Protein AF-A0A3D0JZB4-F1 (afdb_monomer)

pLDDT: mean 91.42, std 9.48, range [38.38, 98.75]

Radius of gyration: 19.25 Å; Cα contacts (8 Å, |Δi|>4): 398; chains: 1; bounding box: 48×48×54 Å

Sequence (241 aa):
MRREDFAICAERLRALCIRLERLEERTGRCIHVDIEPEPGCAIERLEAVGTFFERHLLGGPDDARVLRYLRTCVDCCHAAVMFEDFARGIEALDERSIRIGRVQVSSAIDVDMDGSSAASRTALESFRDPRWLHQVVVRDDDGHRFHEDLDDALACEPGGHWRIHFHVPVHLKTVGSLGTTQSQLIDAIELLRGRNEALDWEVETYAWSALPDAIRPDELADGIAAELQWTRARLADEESP

Structure (mmCIF, N/CA/C/O backbone):
data_AF-A0A3D0JZB4-F1
#
_entry.id   AF-A0A3D0JZB4-F1
#
loop_
_atom_site.group_PDB
_atom_site.id
_atom_site.type_symbol
_atom_site.label_atom_id
_atom_site.label_alt_id
_atom_site.label_comp_id
_atom_site.label_asym_id
_atom_site.label_entity_id
_atom_site.label_seq_id
_atom_site.pdbx_PDB_ins_code
_atom_site.Cartn_x
_atom_site.Cartn_y
_atom_site.Cartn_z
_atom_site.occupancy
_atom_site.B_iso_or_equiv
_atom_site.auth_seq_id
_atom_site.auth_comp_id
_atom_site.auth_asym_id
_atom_site.auth_atom_id
_atom_site.pdbx_PDB_model_num
ATOM 1 N N . MET A 1 1 ? 2.098 18.700 2.062 1.00 58.34 1 MET A N 1
ATOM 2 C CA . MET A 1 1 ? 0.993 19.055 2.987 1.00 58.34 1 MET A CA 1
ATOM 3 C C . MET A 1 1 ? 1.518 19.896 4.154 1.00 58.34 1 MET A C 1
ATOM 5 O O . MET A 1 1 ? 2.681 19.728 4.512 1.00 58.34 1 MET A O 1
ATOM 9 N N . ARG A 1 2 ? 0.737 20.8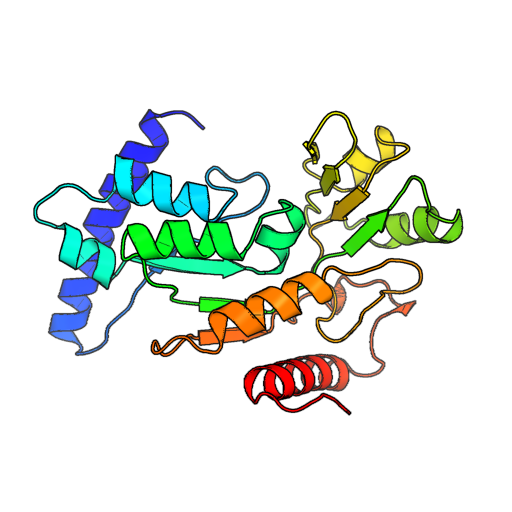26 4.730 1.00 70.38 2 ARG A N 1
ATOM 10 C CA . ARG A 1 2 ? 1.204 21.664 5.855 1.00 70.38 2 ARG A CA 1
ATOM 11 C C . ARG A 1 2 ? 1.004 20.933 7.184 1.00 70.38 2 ARG A C 1
ATOM 13 O O . ARG A 1 2 ? 0.083 20.142 7.340 1.00 70.38 2 ARG A O 1
ATOM 20 N N . ARG A 1 3 ? 1.847 21.236 8.177 1.00 65.19 3 ARG A N 1
ATOM 21 C CA . ARG A 1 3 ? 1.793 20.640 9.530 1.00 65.19 3 ARG A CA 1
ATOM 22 C C . ARG A 1 3 ? 0.430 20.817 10.222 1.00 65.19 3 ARG A C 1
ATOM 24 O O . ARG A 1 3 ? 0.032 19.967 11.010 1.00 65.19 3 ARG A O 1
ATOM 31 N N . GLU A 1 4 ? -0.266 21.910 9.915 1.00 72.12 4 GLU A N 1
ATOM 32 C CA . GLU A 1 4 ? -1.602 22.233 10.434 1.00 72.12 4 GLU A CA 1
ATOM 33 C C . GLU A 1 4 ? -2.680 21.258 9.932 1.00 72.12 4 GLU A C 1
ATOM 35 O O . GLU A 1 4 ? -3.595 20.920 10.682 1.00 72.12 4 GLU A O 1
ATOM 40 N N . ASP A 1 5 ? -2.537 20.733 8.711 1.00 88.75 5 ASP A N 1
ATOM 41 C CA . ASP A 1 5 ? -3.529 19.843 8.099 1.00 88.75 5 ASP A CA 1
ATOM 42 C C . ASP A 1 5 ? -3.586 18.487 8.840 1.00 88.75 5 ASP A C 1
ATOM 44 O O . ASP A 1 5 ? -4.666 17.944 9.082 1.00 88.75 5 ASP A O 1
ATOM 48 N N . PHE A 1 6 ? -2.437 17.976 9.308 1.00 93.00 6 PHE A N 1
ATOM 49 C CA . PHE A 1 6 ? -2.365 16.742 10.105 1.00 93.00 6 PHE A CA 1
ATOM 50 C C . PHE A 1 6 ? -3.026 16.869 11.482 1.00 93.00 6 PHE A C 1
ATOM 52 O O . PHE A 1 6 ? -3.653 15.917 11.949 1.00 93.00 6 PHE A O 1
ATOM 59 N N . ALA A 1 7 ? -2.915 18.029 12.137 1.00 92.88 7 ALA A N 1
ATOM 60 C CA . ALA A 1 7 ? -3.545 18.252 13.437 1.00 92.88 7 ALA A CA 1
ATOM 61 C C . ALA A 1 7 ? -5.077 18.238 13.318 1.00 92.88 7 ALA A C 1
ATOM 63 O O . ALA A 1 7 ? -5.751 17.537 14.074 1.00 92.88 7 ALA A O 1
ATOM 64 N N . ILE A 1 8 ? -5.614 18.935 12.311 1.00 95.00 8 ILE A N 1
ATOM 65 C CA . ILE A 1 8 ? -7.054 18.954 12.024 1.00 95.00 8 ILE A CA 1
ATOM 66 C C . ILE A 1 8 ? -7.548 17.544 11.674 1.00 95.00 8 ILE A C 1
ATOM 68 O O . ILE A 1 8 ? -8.582 17.107 12.185 1.00 95.00 8 ILE A O 1
ATOM 72 N N . CYS A 1 9 ? -6.805 16.813 10.837 1.00 95.88 9 CYS A N 1
ATOM 73 C CA . CYS A 1 9 ? -7.117 15.424 10.502 1.00 95.88 9 CYS A CA 1
ATOM 74 C C . CYS A 1 9 ? -7.205 14.553 11.765 1.00 95.88 9 CYS A C 1
ATOM 76 O O . CYS A 1 9 ? -8.213 13.882 11.997 1.00 95.88 9 CYS A O 1
ATOM 78 N N . ALA A 1 10 ? -6.203 14.633 12.642 1.00 96.19 10 ALA A N 1
ATOM 79 C CA . ALA A 1 10 ? -6.161 13.849 13.868 1.00 96.19 10 ALA A CA 1
ATOM 80 C C . ALA A 1 10 ? -7.311 14.169 14.837 1.00 96.19 10 ALA A C 1
ATOM 82 O O . ALA A 1 10 ? -7.872 13.261 15.451 1.00 96.19 10 ALA A O 1
ATOM 83 N N . GLU A 1 11 ? -7.720 15.435 14.963 1.00 96.12 11 GLU A N 1
ATOM 84 C CA . GLU A 1 11 ? -8.910 15.802 15.743 1.00 96.12 11 GLU A CA 1
ATOM 85 C C . GLU A 1 11 ? -10.184 15.146 15.194 1.00 96.12 11 GLU A C 1
ATOM 87 O O . GLU A 1 11 ? -11.009 14.631 15.957 1.00 96.12 11 GLU A O 1
ATOM 92 N N . ARG A 1 12 ? -10.353 15.132 13.866 1.00 97.69 12 ARG A N 1
ATOM 93 C CA . ARG A 1 12 ? -11.513 14.506 13.213 1.00 97.69 12 ARG A CA 1
ATOM 94 C C . ARG A 1 12 ? -11.503 12.989 13.363 1.00 97.69 12 ARG A C 1
ATOM 96 O O . ARG A 1 12 ? -12.549 12.416 13.662 1.00 97.69 12 ARG A O 1
ATOM 103 N N . LEU A 1 13 ? -10.339 12.356 13.252 1.00 98.00 13 LEU A N 1
ATOM 104 C CA . LEU A 1 13 ? -10.171 10.921 13.482 1.00 98.00 13 LEU A CA 1
ATOM 105 C C . LEU A 1 13 ? -10.470 10.526 14.938 1.00 98.00 13 LEU A C 1
ATOM 107 O O . LEU A 1 13 ? -11.160 9.536 15.180 1.00 98.00 13 LEU A O 1
ATOM 111 N N . ARG A 1 14 ? -10.062 11.329 15.929 1.00 98.00 14 ARG A N 1
ATOM 112 C CA . ARG A 1 14 ? -10.452 11.100 17.334 1.00 98.00 14 ARG A CA 1
ATOM 113 C C . ARG A 1 14 ? -11.959 11.238 17.548 1.00 98.00 14 ARG A C 1
ATOM 115 O O . ARG A 1 14 ? -12.568 10.401 18.215 1.00 98.00 14 ARG A O 1
ATOM 122 N N . ALA A 1 15 ? -12.587 12.252 16.950 1.00 98.12 15 ALA A N 1
ATOM 123 C CA . ALA A 1 15 ? -14.040 12.413 17.006 1.00 98.12 15 ALA A CA 1
ATOM 124 C C . ALA A 1 15 ? -14.778 11.224 16.359 1.00 98.12 15 ALA A C 1
ATOM 126 O O . ALA A 1 15 ? -15.804 10.772 16.876 1.00 98.12 15 ALA A O 1
ATOM 127 N N . LEU A 1 16 ? -14.231 10.682 15.267 1.00 98.56 16 LEU A N 1
ATOM 128 C CA . LEU A 1 16 ? -14.716 9.458 14.638 1.00 98.56 16 LEU A CA 1
ATOM 129 C C . LEU A 1 16 ? -14.615 8.258 15.591 1.00 98.56 16 LEU A C 1
ATOM 131 O O . LEU A 1 16 ? -15.608 7.555 15.755 1.00 98.56 16 LEU A O 1
ATOM 135 N N . CYS A 1 17 ? -13.492 8.069 16.291 1.00 98.69 17 CYS A N 1
ATOM 136 C CA . CYS A 1 17 ? -13.331 6.985 17.272 1.00 98.69 17 CYS A CA 1
ATOM 137 C C . CYS A 1 17 ? -14.413 7.017 18.362 1.00 98.69 17 CYS A C 1
ATOM 139 O O . CYS A 1 17 ? -14.991 5.986 18.695 1.00 98.69 17 CYS A O 1
ATOM 141 N N . ILE A 1 18 ? -14.754 8.206 18.875 1.00 98.44 18 ILE A N 1
ATOM 142 C CA . ILE A 1 18 ? -15.849 8.378 19.850 1.00 98.44 18 ILE A CA 1
ATOM 143 C C . ILE A 1 18 ? -17.191 7.939 19.246 1.00 98.44 18 ILE A C 1
ATOM 145 O O . ILE A 1 18 ? -18.043 7.363 19.927 1.00 98.44 18 ILE A O 1
ATOM 149 N N . ARG A 1 19 ? -17.420 8.224 17.960 1.00 98.56 19 ARG A N 1
ATOM 150 C CA . ARG A 1 19 ? -18.657 7.825 17.285 1.00 98.56 19 ARG A CA 1
ATOM 151 C C . ARG A 1 19 ? -18.719 6.319 17.035 1.00 98.56 19 ARG A C 1
ATOM 153 O O . ARG A 1 19 ? -19.802 5.756 17.203 1.00 98.56 19 ARG A O 1
ATOM 160 N N . LEU A 1 20 ? -17.602 5.704 16.653 1.00 98.75 20 LEU A N 1
ATOM 161 C CA . LEU A 1 20 ? -17.484 4.263 16.426 1.00 98.75 20 LEU A CA 1
ATOM 162 C C . LEU A 1 20 ? -17.689 3.483 17.725 1.00 98.75 20 LEU A C 1
ATOM 164 O O . LEU A 1 20 ? -18.466 2.535 17.732 1.00 98.75 20 LEU A O 1
ATOM 168 N N . GLU A 1 21 ? -17.140 3.958 18.842 1.00 98.69 21 GLU A N 1
ATOM 169 C CA . GLU A 1 21 ? -17.388 3.356 20.154 1.00 98.69 21 GLU A CA 1
ATOM 170 C C . GLU A 1 21 ? -18.864 3.374 20.539 1.00 98.69 21 GLU A C 1
ATOM 172 O O . GLU A 1 21 ? -19.443 2.336 20.839 1.00 98.69 21 GLU A O 1
ATOM 177 N N . ARG A 1 22 ? -19.524 4.531 20.426 1.00 98.56 22 ARG A N 1
ATOM 178 C CA . ARG A 1 22 ? -20.969 4.628 20.688 1.00 98.56 22 ARG A CA 1
ATOM 179 C C . ARG A 1 22 ? -21.797 3.738 19.763 1.00 98.56 22 ARG A C 1
ATOM 181 O O . ARG A 1 22 ? -22.917 3.360 20.104 1.00 98.56 22 ARG A O 1
ATOM 188 N N . LEU A 1 23 ? -21.324 3.492 18.541 1.00 98.62 23 LEU A N 1
ATOM 189 C CA . LEU A 1 23 ? -21.989 2.586 17.611 1.00 98.62 23 LEU A CA 1
ATOM 190 C C . LEU A 1 23 ? -21.803 1.134 18.049 1.00 98.62 23 LEU A C 1
ATOM 192 O O . LEU A 1 23 ? -22.785 0.389 18.059 1.00 98.62 23 LEU A O 1
ATOM 196 N N . GLU A 1 24 ? -20.596 0.761 18.462 1.00 98.62 24 GLU A N 1
ATOM 197 C CA . GLU A 1 24 ? -20.306 -0.553 19.020 1.00 98.62 24 GLU A CA 1
ATOM 198 C C . GLU A 1 24 ? -21.132 -0.814 20.285 1.00 98.62 24 GLU A C 1
ATOM 200 O O . GLU A 1 24 ? -21.842 -1.812 20.336 1.00 98.62 24 GLU A O 1
ATOM 205 N N . GLU A 1 25 ? -21.169 0.111 21.246 1.00 98.44 25 GLU A N 1
ATOM 206 C CA . GLU A 1 25 ? -21.981 -0.006 22.470 1.00 98.44 25 GLU A CA 1
ATOM 207 C C . GLU A 1 25 ? -23.469 -0.252 22.173 1.00 98.44 25 GLU A C 1
ATOM 209 O O . GLU A 1 25 ? -24.145 -1.008 22.867 1.00 98.44 25 GLU A O 1
ATOM 214 N N . ARG A 1 26 ? -23.997 0.387 21.122 1.00 98.62 26 ARG A N 1
ATOM 215 C CA . ARG A 1 26 ? -25.414 0.288 20.742 1.00 98.62 26 ARG A CA 1
ATOM 216 C C . ARG A 1 26 ? -25.752 -0.959 19.937 1.00 98.62 26 ARG A C 1
ATOM 218 O O . ARG A 1 26 ? -26.915 -1.352 19.914 1.00 98.62 26 ARG A O 1
ATOM 225 N N . THR A 1 27 ? -24.794 -1.509 19.198 1.00 98.50 27 THR A N 1
ATOM 226 C CA . THR A 1 27 ? -25.056 -2.551 18.188 1.00 98.50 27 THR A CA 1
ATOM 227 C C . THR A 1 27 ? -24.333 -3.863 18.461 1.00 98.50 27 THR A C 1
ATOM 229 O O . THR A 1 27 ? -24.652 -4.866 17.827 1.00 98.50 27 THR A O 1
ATOM 232 N N . GLY A 1 28 ? -23.355 -3.864 19.368 1.00 98.25 28 GLY A N 1
ATOM 233 C CA . GLY A 1 28 ? -22.418 -4.962 19.587 1.00 98.25 28 GLY A CA 1
ATOM 234 C C . GLY A 1 28 ? -21.431 -5.182 18.436 1.00 98.25 28 GLY A C 1
ATOM 235 O O . GLY A 1 28 ? -20.733 -6.191 18.434 1.00 98.25 28 GLY A O 1
ATOM 236 N N . ARG A 1 29 ? -21.391 -4.294 17.430 1.00 97.56 29 ARG A N 1
ATOM 237 C CA . ARG A 1 29 ? -20.539 -4.432 16.240 1.00 97.56 29 ARG A CA 1
ATOM 238 C C . ARG A 1 29 ? -19.381 -3.444 16.289 1.00 97.56 29 ARG A C 1
ATOM 240 O O . ARG A 1 29 ? -19.603 -2.236 16.270 1.00 97.56 29 ARG A O 1
ATOM 247 N N . CYS A 1 30 ? -18.160 -3.964 16.289 1.00 95.50 30 CYS A N 1
ATOM 248 C CA . CYS A 1 30 ? -16.949 -3.164 16.145 1.00 95.50 30 CYS A CA 1
ATOM 249 C C . CYS A 1 30 ? -16.749 -2.781 14.673 1.00 95.50 30 CYS A C 1
ATOM 251 O O . CYS A 1 30 ? -16.708 -3.655 13.810 1.00 95.50 30 CYS A O 1
ATOM 253 N N . ILE A 1 31 ? -16.614 -1.483 14.398 1.00 96.81 31 ILE A N 1
ATOM 254 C CA . ILE A 1 31 ? -16.205 -0.950 13.094 1.00 96.81 31 ILE A CA 1
ATOM 255 C C . ILE A 1 31 ? -14.921 -0.162 13.327 1.00 96.81 31 ILE A C 1
ATOM 257 O O . ILE A 1 31 ? -14.913 0.743 14.159 1.00 96.81 31 ILE A O 1
ATOM 261 N N . HIS A 1 32 ? -13.859 -0.499 12.604 1.00 96.62 32 HIS A N 1
ATOM 262 C CA . HIS A 1 32 ? -12.608 0.255 12.589 1.00 96.62 32 HIS A CA 1
ATOM 263 C C . HIS A 1 32 ? -12.381 0.880 11.210 1.00 96.62 32 HIS A C 1
ATOM 265 O O . HIS A 1 32 ? -13.026 0.497 10.236 1.00 96.62 32 HIS A O 1
ATOM 271 N N . VAL A 1 33 ? -11.502 1.876 11.163 1.00 98.00 33 VAL A N 1
ATOM 272 C CA . VAL A 1 33 ? -11.055 2.542 9.942 1.00 98.00 33 VAL A CA 1
ATOM 273 C C . VAL A 1 33 ? -9.560 2.337 9.796 1.00 98.00 33 VAL A C 1
ATOM 275 O O . VAL A 1 33 ? -8.798 2.569 10.737 1.00 98.00 33 VAL A O 1
ATOM 278 N N . ASP A 1 34 ? -9.169 1.923 8.601 1.00 97.56 34 ASP A N 1
ATOM 279 C CA . ASP A 1 34 ? -7.809 1.524 8.286 1.00 97.56 34 ASP A CA 1
ATOM 280 C C . ASP A 1 34 ? -7.176 2.646 7.465 1.00 97.56 34 ASP A C 1
ATOM 282 O O . ASP A 1 34 ? -7.681 3.007 6.406 1.00 97.56 34 ASP A O 1
ATOM 286 N N . ILE A 1 35 ? -6.124 3.266 8.000 1.00 97.75 35 ILE A N 1
ATOM 287 C CA . ILE A 1 35 ? -5.364 4.299 7.296 1.00 97.75 35 ILE A CA 1
ATOM 288 C C . ILE A 1 35 ? -4.422 3.594 6.331 1.00 97.75 35 ILE A C 1
ATOM 290 O O . ILE A 1 35 ? -3.573 2.814 6.760 1.00 97.75 35 ILE A O 1
ATOM 294 N N . GLU A 1 36 ? -4.574 3.890 5.051 1.00 97.12 36 GLU A N 1
ATOM 295 C CA . GLU A 1 36 ? -3.757 3.346 3.977 1.00 97.12 36 GLU A CA 1
ATOM 296 C C . GLU A 1 36 ? -2.732 4.397 3.526 1.00 97.12 36 GLU A C 1
ATOM 298 O O . G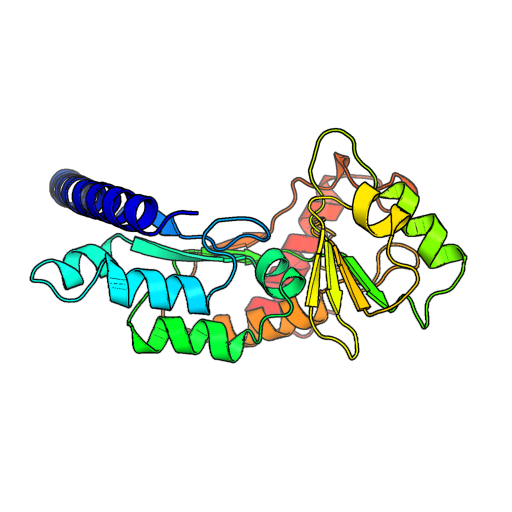LU A 1 36 ? -3.122 5.527 3.211 1.00 97.12 36 GLU A O 1
ATOM 303 N N . PRO A 1 37 ? -1.426 4.091 3.561 1.00 96.50 37 PRO A N 1
ATOM 304 C CA . PRO A 1 37 ? -0.432 4.911 2.890 1.00 96.50 37 PRO A CA 1
ATOM 305 C C . PRO A 1 37 ? -0.475 4.682 1.372 1.00 96.50 37 PRO A C 1
ATOM 307 O O . PRO A 1 37 ? -0.573 3.544 0.926 1.00 96.50 37 PRO A O 1
ATOM 310 N N . GLU A 1 38 ? -0.342 5.751 0.588 1.00 94.94 38 GLU A N 1
ATOM 311 C CA . GLU A 1 38 ? -0.417 5.693 -0.880 1.00 94.94 38 GLU A CA 1
ATOM 312 C C . GLU A 1 38 ? 0.655 6.600 -1.526 1.00 94.94 38 GLU A C 1
ATOM 314 O O . GLU A 1 38 ? 0.886 7.712 -1.030 1.00 94.94 38 GLU A O 1
ATOM 319 N N . PRO A 1 39 ? 1.307 6.183 -2.631 1.00 94.50 39 PRO A N 1
ATOM 320 C CA . PRO A 1 39 ? 2.239 7.028 -3.378 1.00 94.50 39 PRO A CA 1
ATOM 321 C C . PRO A 1 39 ? 1.648 8.398 -3.746 1.00 94.50 39 PRO A C 1
ATOM 323 O O . PRO A 1 39 ? 0.549 8.496 -4.288 1.00 94.50 39 PRO A O 1
ATOM 326 N N . GLY A 1 40 ? 2.378 9.484 -3.480 1.00 92.00 40 GLY A N 1
ATOM 327 C CA . GLY A 1 40 ? 1.923 10.845 -3.792 1.00 92.00 40 GLY A CA 1
ATOM 328 C C . GLY A 1 40 ? 0.906 11.430 -2.802 1.00 92.00 40 GLY A C 1
ATOM 329 O O . GLY A 1 40 ? 0.593 12.622 -2.875 1.00 92.00 40 GLY A O 1
ATOM 330 N N . CYS A 1 41 ? 0.423 10.646 -1.834 1.00 93.25 41 CYS A N 1
ATOM 331 C CA . CYS A 1 41 ? -0.426 11.147 -0.760 1.00 93.25 41 CYS A CA 1
ATOM 332 C C . CYS A 1 41 ? 0.380 11.802 0.374 1.00 93.25 41 CYS A C 1
ATOM 334 O O . CYS A 1 41 ? 1.606 11.850 0.407 1.00 93.25 41 CYS A O 1
ATOM 336 N N . ALA A 1 42 ? -0.329 12.354 1.360 1.00 93.44 42 ALA A N 1
ATOM 337 C CA . ALA A 1 42 ? 0.304 12.971 2.525 1.00 93.44 42 ALA 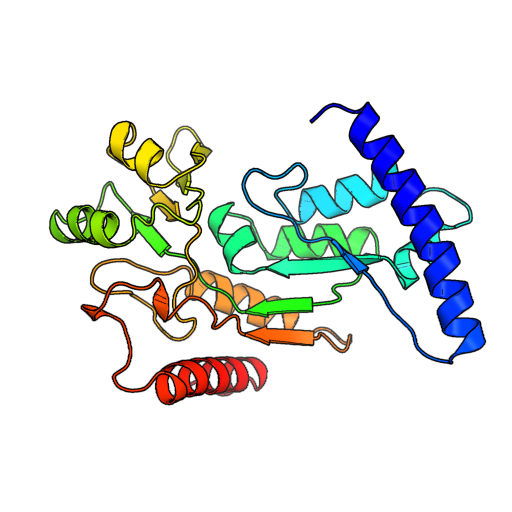A CA 1
ATOM 338 C C . ALA A 1 42 ? 1.057 11.979 3.429 1.00 93.44 42 ALA A C 1
ATOM 340 O O . ALA A 1 42 ? 1.982 12.374 4.142 1.00 93.44 42 ALA A O 1
ATOM 341 N N . ILE A 1 43 ? 0.612 10.724 3.440 1.00 95.62 43 ILE A N 1
ATOM 342 C CA . ILE A 1 43 ? 1.252 9.601 4.115 1.00 95.62 43 ILE A CA 1
ATOM 343 C C . ILE A 1 43 ? 1.476 8.559 3.028 1.00 95.62 43 ILE A C 1
ATOM 345 O O . ILE A 1 43 ? 0.516 7.987 2.530 1.00 95.62 43 ILE A O 1
ATOM 349 N N . GLU A 1 44 ? 2.731 8.352 2.649 1.00 95.50 44 GLU A N 1
ATOM 350 C CA . GLU A 1 44 ? 3.072 7.492 1.507 1.00 95.50 44 GLU A CA 1
ATOM 351 C C . GLU A 1 44 ? 3.624 6.134 1.928 1.00 95.50 44 GLU A C 1
ATOM 353 O O . GLU A 1 44 ? 3.812 5.273 1.084 1.00 95.50 44 GLU A O 1
ATOM 358 N N . ARG A 1 45 ? 3.954 5.960 3.215 1.00 97.12 45 ARG A N 1
ATOM 359 C CA . ARG A 1 45 ? 4.667 4.781 3.724 1.00 97.12 45 ARG A CA 1
ATOM 360 C C . ARG A 1 45 ? 4.138 4.298 5.063 1.00 97.12 45 ARG A C 1
ATOM 362 O O . ARG A 1 45 ? 3.655 5.109 5.860 1.00 97.12 45 ARG A O 1
ATOM 369 N N . LEU A 1 46 ? 4.328 3.018 5.369 1.00 97.31 46 LEU A N 1
ATOM 370 C CA . LEU A 1 46 ? 3.914 2.411 6.641 1.00 97.31 46 LEU A CA 1
ATOM 371 C C . LEU A 1 46 ? 4.610 3.066 7.845 1.00 97.31 46 LEU A C 1
ATOM 373 O O . LEU A 1 46 ? 3.953 3.425 8.825 1.00 97.31 46 LEU A O 1
ATOM 377 N N . GLU A 1 47 ? 5.914 3.347 7.748 1.00 97.00 47 GLU A N 1
ATOM 378 C CA . GLU A 1 47 ? 6.642 4.083 8.798 1.00 97.00 47 GLU A CA 1
ATOM 379 C C . GLU A 1 47 ? 6.041 5.480 9.058 1.00 97.00 47 GLU A C 1
ATOM 381 O O . GLU A 1 47 ? 6.010 5.977 10.194 1.00 97.00 47 GLU A O 1
ATOM 386 N N . ALA A 1 48 ? 5.535 6.132 8.005 1.00 96.56 48 ALA A N 1
ATOM 387 C CA . ALA A 1 48 ? 4.902 7.441 8.109 1.00 96.56 48 ALA A CA 1
ATOM 388 C C . ALA A 1 48 ? 3.522 7.353 8.779 1.00 96.56 48 ALA A C 1
ATOM 390 O O . ALA A 1 48 ? 3.157 8.277 9.512 1.00 96.56 48 ALA A O 1
ATOM 391 N N . VAL A 1 49 ? 2.795 6.239 8.620 1.00 97.69 49 VAL A N 1
ATOM 392 C CA . VAL A 1 49 ? 1.584 5.954 9.407 1.00 97.69 49 VAL A CA 1
ATOM 393 C C . VAL A 1 49 ? 1.939 5.863 10.891 1.00 97.69 49 VAL A C 1
ATOM 395 O O . VAL A 1 49 ? 1.333 6.563 11.705 1.00 97.69 49 VAL A O 1
ATOM 398 N N . GLY A 1 50 ? 2.973 5.094 11.249 1.00 96.94 50 GLY A N 1
ATOM 399 C CA . GLY A 1 50 ? 3.468 5.013 12.629 1.00 96.94 50 GLY A CA 1
ATOM 400 C C . GLY A 1 50 ? 3.813 6.391 13.202 1.00 96.94 50 GLY A C 1
ATOM 401 O O . GLY A 1 50 ? 3.324 6.787 14.264 1.00 96.94 50 GLY A O 1
ATOM 402 N N . THR A 1 51 ? 4.569 7.184 12.443 1.00 96.50 51 THR A N 1
ATOM 403 C CA . THR A 1 51 ? 4.916 8.564 12.814 1.00 96.50 51 THR A CA 1
ATOM 404 C C . THR A 1 51 ? 3.678 9.451 12.991 1.00 96.50 51 THR A C 1
ATOM 406 O O . THR A 1 51 ? 3.637 10.281 13.903 1.00 96.50 51 THR A O 1
ATOM 409 N N . PHE A 1 52 ? 2.661 9.303 12.138 1.00 97.12 52 PHE A N 1
ATOM 410 C CA . PHE A 1 52 ? 1.415 10.058 12.248 1.00 97.12 52 PHE A CA 1
ATOM 411 C C . PHE A 1 52 ? 0.663 9.709 13.536 1.00 97.12 52 PHE A C 1
ATOM 413 O O . PHE A 1 52 ? 0.252 10.617 14.265 1.00 97.12 52 PHE A O 1
ATOM 420 N N . PHE A 1 53 ? 0.550 8.421 13.869 1.00 97.94 53 PHE A N 1
ATOM 421 C CA . PHE A 1 53 ? -0.055 7.987 15.126 1.00 97.94 53 PHE A CA 1
ATOM 422 C C . PHE A 1 53 ? 0.686 8.560 16.330 1.00 97.94 53 PHE A C 1
ATOM 424 O O . PHE A 1 53 ? 0.070 9.224 17.162 1.00 97.94 53 PHE A O 1
ATOM 431 N N . GLU A 1 54 ? 2.003 8.371 16.387 1.00 96.75 54 GLU A N 1
ATOM 432 C CA . GLU A 1 54 ? 2.848 8.829 17.491 1.00 96.75 54 GLU A CA 1
ATOM 433 C C . GLU A 1 54 ? 2.750 10.342 17.714 1.00 96.75 54 GLU A C 1
ATOM 435 O O . GLU A 1 54 ? 2.589 10.801 18.842 1.00 96.75 54 GLU A O 1
ATOM 440 N N . ARG A 1 55 ? 2.836 11.134 16.640 1.00 96.00 55 ARG A N 1
ATOM 441 C CA . ARG A 1 55 ? 2.902 12.597 16.750 1.00 96.00 55 ARG A CA 1
ATOM 442 C C . ARG A 1 55 ? 1.545 13.262 16.900 1.00 96.00 55 ARG A C 1
ATOM 444 O O . ARG A 1 55 ? 1.479 14.364 17.443 1.00 96.00 55 ARG A O 1
ATOM 451 N N . HIS A 1 56 ? 0.493 12.659 16.349 1.00 96.25 56 HIS A N 1
ATOM 452 C CA . HIS A 1 56 ? -0.781 13.347 16.179 1.00 96.25 56 HIS A CA 1
ATOM 453 C C . HIS A 1 56 ? -1.974 12.644 16.803 1.00 96.25 56 HIS A C 1
ATOM 455 O O . HIS A 1 56 ? -2.908 13.365 17.147 1.00 96.25 56 HIS A O 1
ATOM 461 N N . LEU A 1 57 ? -1.979 11.316 16.976 1.00 96.94 57 LEU A N 1
ATOM 462 C CA . LEU A 1 57 ? -3.139 10.564 17.483 1.00 96.94 57 LEU A CA 1
ATOM 463 C C . LEU A 1 57 ? -2.959 10.035 18.914 1.00 96.94 57 LEU A C 1
ATOM 465 O O . LEU A 1 57 ? -3.935 10.053 19.668 1.00 96.94 57 LEU A O 1
ATOM 469 N N . LEU A 1 58 ? -1.742 9.646 19.292 1.00 96.69 58 LEU A N 1
ATOM 470 C CA . LEU A 1 58 ? -1.402 9.036 20.582 1.00 96.69 58 LEU A CA 1
ATOM 471 C C . LEU A 1 58 ? -0.764 10.037 21.563 1.00 96.69 58 LEU A C 1
ATOM 473 O O . LEU A 1 58 ? -0.531 11.199 21.220 1.00 96.69 58 LEU A O 1
ATOM 477 N N . GLY A 1 59 ? -0.500 9.589 22.795 1.00 94.62 59 GLY A N 1
ATOM 478 C CA . GLY A 1 59 ? 0.099 10.385 23.870 1.00 94.62 59 GLY A CA 1
ATOM 479 C C . GLY A 1 59 ? -0.923 11.016 24.820 1.00 94.62 59 GLY A C 1
ATOM 480 O O . GLY A 1 59 ? -0.593 11.964 25.535 1.00 94.62 59 GLY A O 1
ATOM 481 N N . GLY A 1 60 ? -2.166 10.527 24.821 1.00 92.44 60 GLY A N 1
ATOM 482 C CA . GLY A 1 60 ? -3.265 11.071 25.611 1.00 92.44 60 GLY A CA 1
ATOM 483 C C . GLY A 1 60 ? -4.139 10.005 26.286 1.00 92.44 60 GLY A C 1
ATOM 484 O O . GLY A 1 60 ? -3.904 8.805 26.177 1.00 92.44 60 GLY A O 1
ATOM 485 N N . PRO A 1 61 ? -5.194 10.426 27.007 1.00 92.69 61 PRO A N 1
ATOM 486 C CA . PRO A 1 61 ? -6.083 9.500 27.714 1.00 92.69 61 PRO A CA 1
ATOM 487 C C . PRO A 1 61 ? -6.938 8.623 26.781 1.00 92.69 61 PRO A C 1
ATOM 489 O O . PRO A 1 61 ? -7.506 7.632 27.232 1.00 92.69 61 PRO A O 1
ATOM 492 N N . ASP A 1 62 ? -7.045 8.979 25.497 1.00 94.38 62 ASP A N 1
ATOM 493 C CA . ASP A 1 62 ? -7.873 8.279 24.509 1.00 94.38 62 ASP A CA 1
ATOM 494 C C . ASP A 1 62 ? -7.106 7.229 23.685 1.00 94.38 62 ASP A C 1
ATOM 496 O O . ASP A 1 62 ? -7.697 6.620 22.793 1.00 94.38 62 ASP A O 1
ATOM 500 N N . ASP A 1 63 ? -5.826 6.974 23.971 1.00 97.38 63 ASP A N 1
ATOM 501 C CA . ASP A 1 63 ? -4.959 6.103 23.159 1.00 97.38 63 ASP A CA 1
ATOM 502 C C . ASP A 1 63 ? -5.555 4.703 22.944 1.00 97.38 63 ASP A C 1
ATOM 504 O O . ASP A 1 63 ? -5.602 4.204 21.820 1.00 97.38 63 ASP A O 1
ATOM 508 N N . ALA A 1 64 ? -6.116 4.094 23.993 1.00 97.88 64 ALA A N 1
ATOM 509 C CA . ALA A 1 64 ? -6.765 2.786 23.888 1.00 97.88 64 ALA A CA 1
ATOM 510 C C . ALA A 1 64 ? -7.980 2.801 22.941 1.00 97.88 64 ALA A C 1
ATOM 512 O O . ALA A 1 64 ? -8.237 1.825 22.236 1.00 97.88 64 ALA A O 1
ATOM 513 N N . ARG A 1 65 ? -8.722 3.915 22.898 1.00 98.25 65 ARG A N 1
ATOM 514 C CA . ARG A 1 65 ? -9.859 4.105 21.987 1.00 98.25 65 ARG A CA 1
ATOM 515 C C . ARG A 1 65 ? -9.367 4.287 20.556 1.00 98.25 65 ARG A C 1
ATOM 517 O O . ARG A 1 65 ? -9.905 3.669 19.644 1.00 98.25 65 ARG A O 1
ATOM 524 N N . VAL A 1 66 ? -8.328 5.097 20.366 1.00 98.56 66 VAL A N 1
ATOM 525 C CA . VAL A 1 66 ? -7.692 5.318 19.062 1.00 98.56 66 VAL A CA 1
ATOM 526 C C . VAL A 1 66 ? -7.202 3.992 18.481 1.00 98.56 66 VAL A C 1
ATOM 528 O O . VAL A 1 66 ? -7.636 3.623 17.398 1.00 98.56 66 VAL A O 1
ATOM 531 N N . LEU A 1 67 ? -6.403 3.219 19.222 1.00 97.88 67 LEU A N 1
ATOM 532 C CA . LEU A 1 67 ? -5.878 1.919 18.772 1.00 97.88 67 LEU A CA 1
ATOM 533 C C . LEU A 1 67 ? -6.969 0.843 18.604 1.00 97.88 67 LEU A C 1
ATOM 535 O O . LEU A 1 67 ? -6.782 -0.176 17.926 1.00 97.88 67 LEU A O 1
ATOM 539 N N . ARG A 1 68 ? -8.145 1.043 19.215 1.00 97.31 68 ARG A N 1
ATOM 540 C CA . ARG A 1 68 ? -9.297 0.163 19.009 1.00 97.31 68 ARG A CA 1
ATOM 541 C C . ARG A 1 68 ? -9.923 0.355 17.627 1.00 97.31 68 ARG A C 1
ATOM 543 O O . ARG A 1 68 ? -10.236 -0.648 16.977 1.00 97.31 68 ARG A O 1
ATOM 550 N N . TYR A 1 69 ? -10.123 1.606 17.221 1.00 98.31 69 TYR A N 1
ATOM 551 C CA . TYR A 1 69 ? -10.949 1.958 16.062 1.00 98.31 69 TYR A CA 1
ATOM 552 C C . TYR A 1 69 ? -10.172 2.500 14.867 1.00 98.31 69 TYR A C 1
ATOM 554 O O . TYR A 1 69 ? -10.748 2.562 13.787 1.00 98.31 69 TYR A O 1
ATOM 562 N N . LEU A 1 70 ? -8.904 2.866 15.030 1.00 98.38 70 LEU A N 1
ATOM 563 C CA . LEU A 1 70 ? -8.000 3.168 13.928 1.00 98.38 70 LEU A CA 1
ATOM 564 C C . LEU A 1 70 ? -6.942 2.083 13.830 1.00 98.38 70 LEU A C 1
ATOM 566 O O . LEU A 1 70 ? -6.374 1.647 14.834 1.00 98.38 70 LEU A O 1
ATOM 570 N N . ARG A 1 71 ? -6.701 1.657 12.601 1.00 97.50 71 ARG A N 1
ATOM 571 C CA . ARG A 1 71 ? -5.716 0.647 12.229 1.00 97.50 71 ARG A CA 1
ATOM 572 C C . ARG A 1 71 ? -5.032 1.090 10.942 1.00 97.50 71 ARG A C 1
ATOM 574 O O . ARG A 1 71 ? -5.262 2.204 10.469 1.00 97.50 71 ARG A O 1
ATOM 581 N N . THR A 1 72 ? -4.219 0.215 10.379 1.00 97.44 72 THR A N 1
ATOM 582 C CA . THR A 1 72 ? -3.553 0.428 9.096 1.00 97.44 72 THR A CA 1
ATOM 583 C C . THR A 1 72 ? -4.063 -0.570 8.065 1.00 97.44 72 THR A C 1
ATOM 585 O O . THR A 1 72 ? -4.282 -1.739 8.397 1.00 97.44 72 THR A O 1
ATOM 588 N N . CYS A 1 73 ? -4.264 -0.098 6.834 1.00 96.94 73 CYS A N 1
ATOM 589 C CA . CYS A 1 73 ? -4.381 -0.962 5.665 1.00 96.94 73 CYS A CA 1
ATOM 590 C C . CYS A 1 73 ? -2.981 -1.119 5.075 1.00 96.94 73 CYS A C 1
ATOM 592 O O . CYS A 1 73 ? -2.271 -0.124 4.913 1.00 96.94 73 CYS A O 1
ATOM 594 N N . VAL A 1 74 ? -2.567 -2.354 4.813 1.00 96.69 74 VAL A N 1
ATOM 595 C CA . VAL A 1 74 ? -1.301 -2.636 4.136 1.00 96.69 74 VAL A CA 1
ATOM 596 C C . VAL A 1 74 ? -1.613 -2.993 2.693 1.00 96.69 74 VAL A C 1
ATOM 598 O O . VAL A 1 74 ? -1.970 -4.136 2.412 1.00 96.69 74 VAL A O 1
ATOM 601 N N . ASP A 1 75 ? -1.463 -2.025 1.793 1.00 96.69 75 ASP A N 1
ATOM 602 C CA . ASP A 1 75 ? -1.454 -2.293 0.359 1.00 96.69 75 ASP A CA 1
ATOM 603 C C . ASP A 1 75 ? -0.044 -2.690 -0.098 1.00 96.69 75 ASP A C 1
ATOM 605 O O . ASP A 1 75 ? 0.934 -1.949 0.064 1.00 96.69 75 ASP A O 1
ATOM 609 N N . CYS A 1 76 ? 0.072 -3.908 -0.634 1.00 96.88 76 CYS A N 1
ATOM 610 C CA . CYS A 1 76 ? 1.357 -4.469 -1.041 1.00 96.88 76 CYS A CA 1
ATOM 611 C C . CYS A 1 76 ? 1.886 -3.844 -2.341 1.00 96.88 76 CYS A C 1
ATOM 613 O O . CYS A 1 76 ? 3.101 -3.765 -2.532 1.00 96.88 76 CYS A O 1
ATOM 615 N N . CYS A 1 77 ? 1.008 -3.379 -3.229 1.00 96.56 77 CYS A N 1
ATOM 616 C CA . CYS A 1 77 ? 1.377 -2.631 -4.423 1.00 96.56 77 CYS A CA 1
ATOM 617 C C . CYS A 1 77 ? 1.977 -1.274 -4.036 1.00 96.56 77 CYS A C 1
ATOM 619 O O . CYS A 1 77 ? 3.108 -0.986 -4.427 1.00 96.56 77 CYS A O 1
ATOM 621 N N . HIS A 1 78 ? 1.296 -0.489 -3.201 1.00 97.25 78 HIS A N 1
ATOM 622 C CA . HIS A 1 78 ? 1.735 0.827 -2.736 1.00 97.25 78 HIS A CA 1
ATOM 623 C C . HIS A 1 78 ? 3.095 0.767 -2.041 1.00 97.25 78 HIS A C 1
ATOM 625 O O . HIS A 1 78 ? 4.032 1.466 -2.439 1.00 97.25 78 HIS A O 1
ATOM 631 N N . ALA A 1 79 ? 3.241 -0.123 -1.058 1.00 97.25 79 ALA A N 1
ATOM 632 C CA . ALA A 1 79 ? 4.503 -0.281 -0.345 1.00 97.25 79 ALA A CA 1
ATOM 633 C C . ALA A 1 79 ? 5.632 -0.757 -1.279 1.00 97.25 79 ALA A C 1
ATOM 635 O O . ALA A 1 79 ? 6.768 -0.274 -1.192 1.00 97.25 79 ALA A O 1
ATOM 636 N N . ALA A 1 80 ? 5.330 -1.642 -2.239 1.00 97.69 80 ALA A N 1
ATOM 637 C CA . ALA A 1 80 ? 6.309 -2.038 -3.242 1.00 97.69 80 ALA A CA 1
ATOM 638 C C . ALA A 1 80 ? 6.704 -0.861 -4.146 1.00 97.69 80 ALA A C 1
ATOM 640 O O . ALA A 1 80 ? 7.902 -0.647 -4.335 1.00 97.69 80 ALA A O 1
ATOM 641 N N . VAL A 1 81 ? 5.750 -0.076 -4.660 1.00 98.00 81 VAL A N 1
ATOM 642 C CA . VAL A 1 81 ? 6.007 1.114 -5.491 1.00 98.00 81 VAL A CA 1
ATOM 643 C C . VAL A 1 81 ? 6.916 2.099 -4.767 1.00 98.00 81 VAL A C 1
ATOM 645 O O . VAL A 1 81 ? 7.896 2.562 -5.340 1.00 98.00 81 VAL A O 1
ATOM 648 N N . MET A 1 82 ? 6.696 2.333 -3.474 1.00 97.62 82 MET A N 1
ATOM 649 C CA . MET A 1 82 ? 7.534 3.232 -2.673 1.00 97.62 82 MET A CA 1
ATOM 650 C C . MET A 1 82 ? 8.915 2.661 -2.303 1.00 97.62 82 MET A C 1
ATOM 652 O O . MET A 1 82 ? 9.674 3.331 -1.586 1.00 97.62 82 MET A O 1
ATOM 656 N N . PHE A 1 83 ? 9.250 1.464 -2.806 1.00 97.19 83 PHE A N 1
ATOM 657 C CA . PHE A 1 83 ? 10.444 0.683 -2.474 1.00 97.19 83 PHE A CA 1
ATOM 658 C C . PHE A 1 83 ? 10.624 0.511 -0.959 1.00 97.19 83 PHE A C 1
ATOM 660 O O . PHE A 1 83 ? 11.742 0.598 -0.447 1.00 97.19 83 PHE A O 1
ATOM 667 N N . GLU A 1 84 ? 9.525 0.302 -0.232 1.00 95.69 84 GLU A N 1
ATOM 668 C CA . GLU A 1 84 ? 9.581 0.113 1.214 1.00 95.69 84 GLU A CA 1
ATOM 669 C C . GLU A 1 84 ? 10.277 -1.195 1.596 1.00 95.69 84 GLU A C 1
ATOM 671 O O . GLU A 1 84 ? 10.134 -2.233 0.944 1.00 95.69 84 GLU A O 1
ATOM 676 N N . ASP A 1 85 ? 11.003 -1.140 2.711 1.00 94.44 85 ASP A N 1
ATOM 677 C CA . ASP A 1 85 ? 11.331 -2.331 3.482 1.00 94.44 85 ASP A CA 1
ATOM 678 C C . ASP A 1 85 ? 10.080 -2.723 4.276 1.00 94.44 85 ASP A C 1
ATOM 680 O O . ASP A 1 85 ? 9.747 -2.103 5.290 1.00 94.44 85 ASP A O 1
ATOM 684 N N . PHE A 1 86 ? 9.367 -3.735 3.781 1.00 90.94 86 PHE A N 1
ATOM 685 C CA . PHE A 1 86 ? 8.125 -4.208 4.387 1.00 90.94 86 PHE A CA 1
ATOM 686 C C . PHE A 1 86 ? 8.305 -4.590 5.855 1.00 90.94 86 PHE A C 1
ATOM 688 O O . PHE A 1 86 ? 7.490 -4.193 6.684 1.00 90.94 86 PHE A O 1
ATOM 695 N N . ALA A 1 87 ? 9.366 -5.322 6.204 1.00 92.94 87 ALA A N 1
ATOM 696 C CA . ALA A 1 87 ? 9.575 -5.779 7.576 1.00 92.94 87 ALA A CA 1
ATOM 697 C C . ALA A 1 87 ? 9.719 -4.589 8.528 1.00 92.94 87 ALA A C 1
ATOM 699 O O . ALA A 1 87 ? 9.082 -4.550 9.582 1.00 92.94 87 ALA A O 1
ATOM 700 N N . ARG A 1 88 ? 10.487 -3.582 8.110 1.00 95.12 88 ARG A N 1
ATOM 701 C CA . ARG A 1 88 ? 10.687 -2.355 8.878 1.00 95.12 88 ARG A CA 1
ATOM 702 C C . ARG A 1 88 ? 9.417 -1.505 8.977 1.00 95.12 88 ARG A C 1
ATOM 704 O O . ARG A 1 88 ? 9.115 -0.966 10.040 1.00 95.12 88 ARG A O 1
ATOM 711 N N . GLY A 1 89 ? 8.644 -1.421 7.894 1.00 95.00 89 GLY A N 1
ATOM 712 C CA . GLY A 1 89 ? 7.343 -0.753 7.888 1.00 95.00 89 GLY A CA 1
ATOM 713 C C . GLY A 1 89 ? 6.366 -1.379 8.886 1.00 95.00 89 GLY A C 1
ATOM 714 O O . GLY A 1 89 ? 5.735 -0.661 9.660 1.00 95.00 89 GLY A O 1
ATOM 715 N N . ILE A 1 90 ? 6.286 -2.713 8.919 1.00 94.44 90 ILE A N 1
ATOM 716 C CA . ILE A 1 90 ? 5.457 -3.456 9.879 1.00 94.44 90 ILE A CA 1
ATOM 717 C C . ILE A 1 90 ? 5.977 -3.299 11.315 1.00 94.44 90 ILE A C 1
ATOM 719 O O . ILE A 1 90 ? 5.180 -3.048 12.219 1.00 94.44 90 ILE A O 1
ATOM 723 N N . GLU A 1 91 ? 7.293 -3.364 11.532 1.00 95.19 91 GLU A N 1
ATOM 724 C CA . GLU A 1 91 ? 7.907 -3.124 12.845 1.00 95.19 91 GLU A CA 1
ATOM 725 C C . GLU A 1 91 ? 7.533 -1.739 13.394 1.00 95.19 91 GLU A C 1
ATOM 727 O O . GLU A 1 91 ? 7.122 -1.616 14.549 1.00 95.19 91 GLU A O 1
ATOM 732 N N . ALA A 1 92 ? 7.560 -0.700 12.554 1.00 95.75 92 ALA A N 1
ATOM 733 C CA . ALA A 1 92 ? 7.18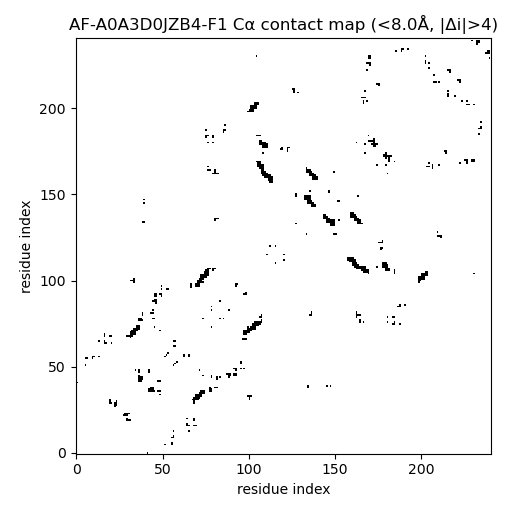0 0.652 12.959 1.00 95.75 92 ALA A CA 1
ATOM 734 C C . ALA A 1 92 ? 5.715 0.760 13.431 1.00 95.75 92 ALA A C 1
ATOM 736 O O . ALA A 1 92 ? 5.411 1.590 14.301 1.00 95.75 92 ALA A O 1
ATOM 737 N N . LEU A 1 93 ? 4.808 -0.061 12.887 1.00 96.12 93 LEU A N 1
ATOM 738 C CA . LEU A 1 93 ? 3.424 -0.163 13.361 1.00 96.12 93 LEU A CA 1
ATOM 739 C C . LEU A 1 93 ? 3.355 -0.901 14.705 1.00 96.12 93 LEU A C 1
ATOM 741 O O . LEU A 1 93 ? 2.712 -0.418 15.645 1.00 96.12 93 LEU A O 1
ATOM 745 N N . ASP A 1 94 ? 4.060 -2.029 14.810 1.00 95.06 94 ASP A N 1
ATOM 746 C CA . ASP A 1 94 ? 4.079 -2.897 15.991 1.00 95.06 94 ASP A CA 1
ATOM 747 C C . ASP A 1 94 ? 4.630 -2.181 17.230 1.00 95.06 94 ASP A C 1
ATOM 749 O O . ASP A 1 94 ? 4.022 -2.239 18.303 1.00 95.06 94 ASP A O 1
ATOM 753 N N . GLU A 1 95 ? 5.712 -1.412 17.079 1.00 96.44 95 GLU A N 1
ATOM 754 C CA . GLU A 1 95 ? 6.297 -0.574 18.138 1.00 96.44 95 GLU A CA 1
ATOM 755 C C . GLU A 1 95 ? 5.282 0.387 18.778 1.00 96.44 95 GLU A C 1
ATOM 757 O O . GLU A 1 95 ? 5.413 0.771 19.942 1.00 96.44 95 GLU A O 1
ATOM 762 N N . ARG A 1 96 ? 4.258 0.784 18.017 1.00 96.62 96 ARG A N 1
ATOM 763 C CA . ARG A 1 96 ? 3.213 1.734 18.428 1.00 96.62 96 ARG A CA 1
ATOM 764 C C . ARG A 1 96 ? 1.885 1.040 18.724 1.00 96.62 96 ARG A C 1
ATOM 766 O O . ARG A 1 96 ? 0.884 1.713 18.963 1.00 96.62 96 ARG A O 1
ATOM 773 N N . SER A 1 97 ? 1.879 -0.298 18.739 1.00 95.94 97 SER A N 1
ATOM 774 C CA . SER A 1 97 ? 0.687 -1.134 18.933 1.00 95.94 97 SER A CA 1
ATOM 775 C C . SER A 1 97 ? -0.428 -0.851 17.916 1.00 95.94 97 SER A C 1
ATOM 777 O O . SER A 1 97 ? -1.611 -1.051 18.209 1.00 95.94 97 SER A O 1
ATOM 779 N N . ILE A 1 98 ? -0.063 -0.362 16.727 1.00 96.56 98 ILE A N 1
ATOM 780 C CA . ILE A 1 98 ? -1.003 -0.086 15.643 1.00 96.56 98 ILE A CA 1
ATOM 781 C C . ILE A 1 98 ? -1.302 -1.412 14.959 1.00 96.56 98 ILE A C 1
ATOM 783 O O . ILE A 1 98 ? -0.410 -2.085 14.454 1.00 96.56 98 ILE A O 1
ATOM 787 N N . ARG A 1 99 ? -2.576 -1.796 14.959 1.00 95.69 99 ARG A N 1
ATOM 788 C CA . ARG A 1 99 ? -3.007 -3.054 14.349 1.00 95.69 99 ARG A CA 1
ATOM 789 C C . ARG A 1 99 ? -3.184 -2.894 12.852 1.00 95.69 99 ARG A C 1
ATOM 791 O O . ARG A 1 99 ? -3.519 -1.811 12.376 1.00 95.69 99 ARG A O 1
ATOM 798 N N . ILE A 1 100 ? -3.048 -4.000 12.138 1.00 96.06 100 ILE A N 1
ATOM 799 C CA . ILE A 1 100 ? -3.357 -4.077 10.712 1.00 96.06 100 ILE A CA 1
ATOM 800 C C . ILE A 1 100 ? -4.794 -4.578 10.598 1.00 96.06 100 ILE A C 1
ATOM 802 O O . ILE A 1 100 ? -5.159 -5.595 11.187 1.00 96.06 100 ILE A O 1
ATOM 806 N N . GLY A 1 101 ? -5.649 -3.801 9.941 1.00 95.12 101 GLY A N 1
ATOM 807 C CA . GLY A 1 101 ? -7.060 -4.151 9.765 1.00 95.12 101 GLY A CA 1
ATOM 808 C C . GLY A 1 101 ? -7.318 -4.918 8.474 1.00 95.12 101 GLY A C 1
ATOM 809 O O . GLY A 1 101 ? -8.122 -5.851 8.473 1.00 95.12 101 GLY A O 1
ATOM 810 N N . ARG A 1 102 ? -6.579 -4.564 7.421 1.00 94.94 102 ARG A N 1
ATOM 811 C CA . ARG A 1 102 ? -6.688 -5.116 6.073 1.00 94.94 102 ARG A CA 1
ATOM 812 C C . ARG A 1 102 ? -5.306 -5.249 5.448 1.00 94.94 102 ARG A C 1
ATOM 814 O O . ARG A 1 102 ? -4.428 -4.419 5.692 1.00 94.94 102 ARG A O 1
ATOM 821 N N . VAL A 1 103 ? -5.144 -6.286 4.641 1.00 95.94 103 VAL A N 1
ATOM 822 C CA . VAL A 1 103 ? -4.032 -6.441 3.709 1.00 95.94 103 VAL A CA 1
ATOM 823 C C . VAL A 1 103 ? -4.618 -6.509 2.306 1.00 95.94 103 VAL A C 1
ATOM 825 O O . VAL A 1 103 ? -5.412 -7.409 2.022 1.00 95.94 103 VAL A O 1
ATOM 828 N N . GLN A 1 104 ? -4.238 -5.575 1.441 1.00 96.19 104 GLN A N 1
ATOM 829 C CA . GLN A 1 104 ? -4.516 -5.661 0.013 1.00 96.19 104 GLN A CA 1
ATOM 830 C C . GLN A 1 104 ? -3.389 -6.450 -0.654 1.00 96.19 104 GLN A C 1
ATOM 832 O O . GLN A 1 104 ? -2.214 -6.073 -0.662 1.00 96.19 104 GLN A O 1
ATOM 837 N N . VAL A 1 105 ? -3.776 -7.613 -1.165 1.00 96.50 105 VAL A N 1
ATOM 838 C CA . VAL A 1 105 ? -2.978 -8.513 -1.983 1.00 96.50 105 VAL A CA 1
ATOM 839 C C . VAL A 1 105 ? -3.033 -7.965 -3.400 1.00 96.50 105 VAL A C 1
ATOM 841 O O . VAL A 1 105 ? -3.926 -8.291 -4.182 1.00 96.50 105 VAL A O 1
ATOM 844 N N . SER A 1 106 ? -2.086 -7.079 -3.678 1.00 95.69 106 SER A N 1
ATOM 845 C CA . SER A 1 106 ? -1.958 -6.318 -4.914 1.00 95.69 106 SER A CA 1
ATOM 846 C C . SER A 1 106 ? -0.502 -6.3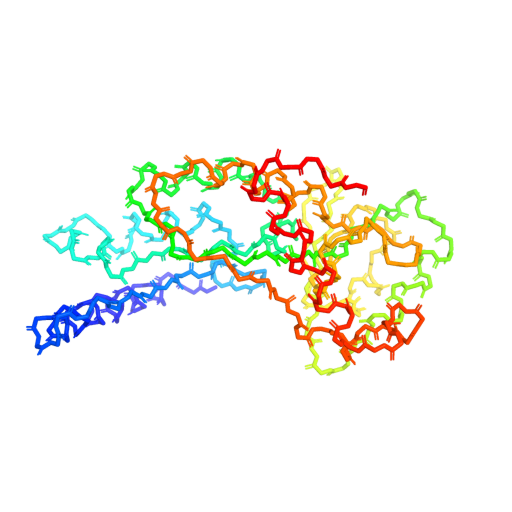46 -5.396 1.00 95.69 106 SER A C 1
ATOM 848 O O . SER A 1 106 ? 0.434 -6.588 -4.626 1.00 95.69 106 SER A O 1
ATOM 850 N N . SER A 1 107 ? -0.297 -6.164 -6.700 1.00 95.88 107 SER A N 1
ATOM 851 C CA . SER A 1 107 ? 1.030 -6.146 -7.320 1.00 95.88 107 SER A CA 1
ATOM 852 C C . SER A 1 107 ? 1.119 -5.037 -8.361 1.00 95.88 107 SER A C 1
ATOM 854 O O . SER A 1 107 ? 0.125 -4.697 -8.996 1.00 95.88 107 SER A O 1
ATOM 856 N N . ALA A 1 108 ? 2.323 -4.499 -8.529 1.00 96.44 108 ALA A N 1
ATOM 857 C CA . ALA A 1 108 ? 2.658 -3.393 -9.411 1.00 96.44 108 ALA A CA 1
ATOM 858 C C . ALA A 1 108 ? 3.565 -3.864 -10.556 1.00 96.44 108 ALA A C 1
ATOM 860 O O . ALA A 1 108 ? 4.115 -4.970 -10.519 1.00 96.44 108 ALA A O 1
ATOM 861 N N . ILE A 1 109 ? 3.788 -3.002 -11.546 1.00 96.69 109 ILE A N 1
ATOM 862 C CA . ILE A 1 109 ? 4.805 -3.230 -12.581 1.00 96.69 109 ILE A CA 1
ATOM 863 C C . ILE A 1 109 ? 6.187 -2.914 -12.001 1.00 96.69 109 ILE A C 1
ATOM 865 O O . ILE A 1 109 ? 6.362 -1.910 -11.310 1.00 96.69 109 ILE A O 1
ATOM 869 N N . ASP A 1 110 ? 7.170 -3.754 -12.317 1.00 97.31 110 ASP A N 1
ATOM 870 C CA . ASP A 1 110 ? 8.564 -3.626 -11.886 1.00 97.31 110 ASP A CA 1
ATOM 871 C C . ASP A 1 110 ? 9.486 -3.795 -13.112 1.00 97.31 110 ASP A C 1
ATOM 873 O O . ASP A 1 110 ? 9.422 -4.804 -13.825 1.00 97.31 110 ASP A O 1
ATOM 877 N N . VAL A 1 111 ? 10.303 -2.781 -13.416 1.00 96.06 111 VAL A N 1
ATOM 878 C CA . VAL A 1 111 ? 11.172 -2.789 -14.602 1.00 96.06 111 VAL A CA 1
ATOM 879 C C . VAL A 1 111 ? 12.493 -2.065 -14.359 1.00 96.06 111 VAL A C 1
ATOM 881 O O . VAL A 1 111 ? 12.533 -0.883 -14.033 1.00 96.06 111 VAL A O 1
ATOM 884 N N . ASP A 1 112 ? 13.601 -2.771 -14.566 1.00 95.00 112 ASP A N 1
ATOM 885 C CA . ASP A 1 112 ? 14.933 -2.172 -14.652 1.00 95.00 112 ASP A CA 1
ATOM 886 C C . ASP A 1 112 ? 15.136 -1.584 -16.054 1.00 95.00 112 ASP A C 1
ATOM 888 O O . ASP A 1 112 ? 15.286 -2.322 -17.034 1.00 95.00 112 ASP A O 1
ATOM 892 N N . MET A 1 113 ? 15.119 -0.255 -16.161 1.00 92.81 113 MET A N 1
ATOM 893 C CA . MET A 1 113 ? 15.246 0.440 -17.436 1.00 92.81 113 MET A CA 1
ATOM 894 C C . MET A 1 113 ? 16.669 0.385 -17.995 1.00 92.81 113 MET A C 1
ATOM 896 O O . MET A 1 113 ? 16.812 0.373 -19.221 1.00 92.81 113 MET A O 1
ATOM 900 N N . ASP A 1 114 ? 17.703 0.262 -17.163 1.00 89.69 114 ASP A N 1
ATOM 901 C CA . ASP A 1 114 ? 19.098 0.184 -17.618 1.00 89.69 114 ASP A CA 1
ATOM 902 C C . ASP A 1 114 ? 19.395 -1.164 -18.287 1.00 89.69 114 ASP A C 1
ATOM 904 O O . ASP A 1 114 ? 20.121 -1.231 -19.283 1.00 89.69 114 ASP A O 1
ATOM 908 N N . GLY A 1 115 ? 18.762 -2.232 -17.793 1.00 83.56 115 GLY A N 1
ATOM 909 C CA . GLY A 1 115 ? 18.778 -3.566 -18.401 1.00 83.56 115 GLY A CA 1
ATOM 910 C C . GLY A 1 115 ? 17.662 -3.829 -19.423 1.00 83.56 115 GLY A C 1
ATOM 911 O O . GLY A 1 115 ? 17.639 -4.897 -20.043 1.00 83.56 115 GLY A O 1
ATOM 912 N N . SER A 1 116 ? 16.716 -2.899 -19.598 1.00 83.69 116 SER A N 1
ATOM 913 C CA . SER A 1 116 ? 15.491 -3.144 -20.370 1.00 83.69 116 SER A CA 1
ATOM 914 C C . SER A 1 116 ? 15.722 -3.276 -21.877 1.00 83.69 116 SER A C 1
ATOM 916 O O . SER A 1 116 ? 16.476 -2.534 -22.511 1.00 83.69 116 SER A O 1
ATOM 918 N N . SER A 1 117 ? 14.981 -4.199 -22.491 1.00 81.75 117 SER A N 1
ATOM 919 C CA . SER A 1 117 ? 14.902 -4.296 -23.947 1.00 81.75 117 SER A CA 1
ATOM 920 C C . SER A 1 117 ? 14.061 -3.156 -24.538 1.00 81.75 117 SER A C 1
ATOM 922 O O . SER A 1 117 ? 13.176 -2.611 -23.875 1.00 81.75 117 SER A O 1
ATOM 924 N N . ALA A 1 118 ? 14.252 -2.852 -25.827 1.00 83.38 118 ALA A N 1
ATOM 925 C CA . ALA A 1 118 ? 13.358 -1.939 -26.549 1.00 83.38 118 ALA A CA 1
ATOM 926 C C . ALA A 1 118 ? 11.884 -2.386 -26.465 1.00 83.38 118 ALA A C 1
ATOM 928 O O . ALA A 1 118 ? 10.996 -1.548 -26.363 1.00 83.38 118 ALA A O 1
ATOM 929 N N . ALA A 1 119 ? 11.632 -3.701 -26.429 1.00 83.62 119 ALA A N 1
ATOM 930 C CA . ALA A 1 119 ? 10.290 -4.252 -26.273 1.00 83.62 119 ALA A CA 1
ATOM 931 C C . ALA A 1 119 ? 9.673 -3.919 -24.905 1.00 83.62 119 ALA A C 1
ATOM 933 O O . ALA A 1 119 ? 8.501 -3.573 -24.854 1.00 83.62 119 ALA A O 1
ATOM 934 N N . SER A 1 120 ? 10.451 -3.950 -23.817 1.00 86.31 120 SER A N 1
ATOM 935 C CA . SER A 1 120 ? 9.985 -3.551 -22.480 1.00 86.31 120 SER A CA 1
ATOM 936 C C . SER A 1 120 ? 9.624 -2.066 -22.438 1.00 86.31 120 SER A C 1
ATOM 938 O O . SER A 1 120 ? 8.570 -1.707 -21.925 1.00 86.31 120 SER A O 1
ATOM 940 N N . ARG A 1 121 ? 10.434 -1.208 -23.067 1.00 85.88 121 ARG A N 1
ATOM 941 C CA . ARG A 1 121 ? 10.141 0.231 -23.169 1.00 85.88 121 ARG A CA 1
ATOM 942 C C . ARG A 1 121 ? 8.857 0.499 -23.957 1.00 85.88 121 ARG A C 1
ATOM 944 O O . ARG A 1 121 ? 8.019 1.263 -23.502 1.00 85.88 121 ARG A O 1
ATOM 951 N N . THR A 1 122 ? 8.661 -0.183 -25.086 1.00 87.88 122 THR A N 1
ATOM 952 C CA . THR A 1 122 ? 7.407 -0.099 -25.854 1.00 87.88 122 THR A CA 1
ATOM 953 C C . THR A 1 122 ? 6.220 -0.694 -25.094 1.00 87.88 122 THR A C 1
ATOM 955 O O . THR A 1 122 ? 5.118 -0.163 -25.174 1.00 87.88 122 THR A O 1
ATOM 958 N N . ALA A 1 123 ? 6.414 -1.773 -24.332 1.00 89.88 123 ALA A N 1
ATOM 959 C CA . ALA A 1 123 ? 5.343 -2.377 -23.546 1.00 89.88 123 ALA A CA 1
ATOM 960 C C . ALA A 1 123 ? 4.785 -1.401 -22.501 1.00 89.88 123 ALA A C 1
ATOM 962 O O . ALA A 1 123 ? 3.570 -1.355 -22.332 1.00 89.88 123 ALA A O 1
ATOM 963 N N . LEU A 1 124 ? 5.631 -0.580 -21.865 1.00 91.69 124 LEU A N 1
ATOM 964 C CA . LEU A 1 124 ? 5.184 0.455 -20.923 1.00 91.69 124 LEU A CA 1
ATOM 965 C C . LEU A 1 124 ? 4.190 1.438 -21.548 1.00 91.69 124 LEU A C 1
ATOM 967 O O . LEU A 1 124 ? 3.232 1.829 -20.891 1.00 91.69 124 LEU A O 1
ATOM 971 N N . GLU A 1 125 ? 4.353 1.788 -22.826 1.00 89.25 125 GLU A N 1
ATOM 972 C CA . GLU A 1 125 ? 3.423 2.694 -23.515 1.00 89.25 125 GLU A CA 1
ATOM 973 C C . GLU A 1 125 ? 1.992 2.137 -23.565 1.00 89.25 125 GLU A C 1
ATOM 975 O O . GLU A 1 125 ? 1.036 2.908 -23.573 1.00 89.25 125 GLU A O 1
ATOM 980 N N . SER A 1 126 ? 1.828 0.808 -23.549 1.00 89.38 126 SER A N 1
ATOM 981 C CA . SER A 1 126 ? 0.506 0.167 -23.557 1.00 89.38 126 SER A CA 1
ATOM 982 C C . SER A 1 126 ? -0.251 0.268 -22.229 1.00 89.38 126 SER A C 1
ATOM 984 O O . SER A 1 126 ? -1.452 0.015 -22.210 1.00 89.38 126 SER A O 1
ATOM 986 N N . PHE A 1 127 ? 0.429 0.660 -21.147 1.00 89.88 127 PHE A N 1
ATOM 987 C CA . PHE A 1 127 ? -0.167 0.865 -19.823 1.00 89.88 127 PHE A CA 1
ATOM 988 C C . PHE A 1 127 ? -0.563 2.321 -19.557 1.00 89.88 127 PHE A C 1
ATOM 990 O O . PHE A 1 127 ? -1.069 2.625 -18.482 1.00 89.88 127 PHE A O 1
ATOM 997 N N . ARG A 1 128 ? -0.371 3.227 -20.525 1.00 87.88 128 ARG A N 1
ATOM 998 C CA . ARG A 1 128 ? -0.891 4.595 -20.428 1.00 87.88 128 ARG A CA 1
ATOM 999 C C . ARG A 1 128 ? -2.421 4.564 -20.448 1.00 87.88 128 ARG A C 1
ATOM 1001 O O . ARG A 1 128 ? -3.019 4.078 -21.409 1.00 87.88 128 ARG A O 1
ATOM 1008 N N . ASP A 1 129 ? -3.057 5.131 -19.428 1.00 82.81 129 ASP A N 1
ATOM 1009 C CA . ASP A 1 129 ? -4.514 5.266 -19.353 1.00 82.81 129 ASP A CA 1
ATOM 1010 C C . ASP A 1 129 ? -4.884 6.704 -18.949 1.00 82.81 129 ASP A C 1
ATOM 1012 O O . ASP A 1 129 ? -4.471 7.164 -17.892 1.00 82.81 129 ASP A O 1
ATOM 1016 N N . PRO A 1 130 ? -5.682 7.440 -19.747 1.00 82.25 130 PRO A N 1
ATOM 1017 C CA . PRO A 1 130 ? -6.036 8.828 -19.442 1.00 82.25 130 PRO A CA 1
ATOM 1018 C C . PRO A 1 130 ? -7.023 8.979 -18.271 1.00 82.25 130 PRO A C 1
ATOM 1020 O O . PRO A 1 130 ? -7.385 10.103 -17.920 1.00 82.25 130 PRO A O 1
ATOM 1023 N N . ARG A 1 131 ? -7.553 7.875 -17.730 1.00 84.12 131 ARG A N 1
ATOM 1024 C CA . ARG A 1 131 ? -8.564 7.876 -16.662 1.00 84.12 131 ARG A CA 1
ATOM 1025 C C . ARG A 1 131 ? -7.950 7.792 -15.270 1.00 84.12 131 ARG A C 1
ATOM 1027 O O . ARG A 1 131 ? -8.577 8.275 -14.329 1.00 84.12 131 ARG A O 1
ATOM 1034 N N . TRP A 1 132 ? -6.785 7.162 -15.146 1.00 85.06 132 TRP A N 1
ATOM 1035 C CA . TRP A 1 132 ? -6.156 6.816 -13.874 1.00 85.06 132 TRP A CA 1
ATOM 1036 C C . TRP A 1 132 ? -4.730 7.350 -13.836 1.00 85.06 132 TRP A C 1
ATOM 1038 O O . TRP A 1 132 ? -4.070 7.390 -14.868 1.00 85.06 132 TRP A O 1
ATOM 1048 N N . LEU A 1 133 ? -4.277 7.765 -12.654 1.00 88.88 133 LEU A N 1
ATOM 1049 C CA . LEU A 1 133 ? -2.874 8.100 -12.438 1.00 88.88 133 LEU A CA 1
ATOM 1050 C C . LEU A 1 133 ? -2.084 6.815 -12.204 1.00 88.88 133 LEU A C 1
ATOM 1052 O O . LEU A 1 133 ? -2.548 5.928 -11.488 1.00 88.88 133 LEU A O 1
ATOM 1056 N N . HIS A 1 134 ? -0.888 6.749 -12.774 1.00 93.38 134 HIS A N 1
ATOM 1057 C CA . HIS A 1 134 ? 0.050 5.647 -12.587 1.00 93.38 134 HIS A CA 1
ATOM 1058 C C . HIS A 1 134 ? 1.316 6.194 -11.947 1.00 93.38 134 HIS A C 1
ATOM 1060 O O . HIS A 1 134 ? 2.319 6.405 -12.631 1.00 93.38 134 HIS A O 1
ATOM 1066 N N . GLN A 1 135 ? 1.261 6.471 -10.640 1.00 96.31 135 GLN A N 1
ATOM 1067 C CA . GLN A 1 135 ? 2.408 7.019 -9.922 1.00 96.31 135 GLN A CA 1
ATOM 1068 C C . GLN A 1 135 ? 3.651 6.145 -10.153 1.00 96.31 135 GLN A C 1
ATOM 1070 O O . GLN A 1 135 ? 3.608 4.923 -9.975 1.00 96.31 135 GLN A O 1
ATOM 1075 N N . VAL A 1 136 ? 4.770 6.765 -10.526 1.00 97.25 136 VAL A N 1
ATOM 1076 C CA . VAL A 1 136 ? 6.030 6.058 -10.790 1.00 97.25 136 VAL A CA 1
ATOM 1077 C C . VAL A 1 136 ? 7.068 6.470 -9.769 1.00 97.25 136 VAL A C 1
ATOM 1079 O O . VAL A 1 136 ? 7.328 7.656 -9.575 1.00 97.25 136 VAL A O 1
ATOM 1082 N N . VAL A 1 137 ? 7.724 5.485 -9.165 1.00 97.69 137 VAL A N 1
ATOM 1083 C CA . VAL A 1 137 ? 8.952 5.715 -8.409 1.00 97.69 137 VAL A CA 1
ATOM 1084 C C . VAL A 1 137 ? 10.111 5.103 -9.178 1.00 97.69 137 VAL A C 1
ATOM 1086 O O . VAL A 1 137 ? 10.100 3.920 -9.515 1.00 97.69 137 VAL A O 1
ATOM 1089 N N . VAL A 1 138 ? 11.118 5.924 -9.447 1.00 97.25 138 VAL A N 1
ATOM 1090 C CA . VAL A 1 138 ? 12.382 5.525 -10.062 1.00 97.25 138 VAL A CA 1
ATOM 1091 C C . VAL A 1 138 ? 13.442 5.462 -8.976 1.00 97.25 138 VAL A C 1
ATOM 1093 O O . VAL A 1 138 ? 13.607 6.425 -8.229 1.00 97.25 138 VAL A O 1
ATOM 1096 N N . ARG A 1 139 ? 14.164 4.346 -8.889 1.00 96.81 139 ARG A N 1
ATOM 1097 C CA . ARG A 1 139 ? 15.312 4.153 -8.003 1.00 96.81 139 ARG A CA 1
ATOM 1098 C C . ARG A 1 139 ? 16.589 3.977 -8.813 1.00 96.81 139 ARG A C 1
ATOM 1100 O O . ARG A 1 139 ? 16.669 3.076 -9.643 1.00 96.81 139 ARG A O 1
ATOM 1107 N N . ASP A 1 140 ? 17.604 4.765 -8.504 1.00 94.12 140 ASP A N 1
ATOM 1108 C CA . ASP A 1 140 ? 18.963 4.617 -9.027 1.00 94.12 140 ASP A CA 1
ATOM 1109 C C . ASP A 1 140 ? 20.009 5.012 -7.968 1.00 94.12 140 ASP A C 1
ATOM 1111 O O . ASP A 1 140 ? 19.694 5.111 -6.778 1.00 94.12 140 ASP A O 1
ATOM 1115 N N . ASP A 1 141 ? 21.262 5.202 -8.391 1.00 91.44 141 ASP A N 1
ATOM 1116 C CA . ASP A 1 141 ? 22.381 5.565 -7.514 1.00 91.44 141 ASP A CA 1
ATOM 1117 C C . ASP A 1 141 ? 22.184 6.919 -6.799 1.00 91.44 141 ASP A C 1
ATOM 1119 O O . ASP A 1 141 ? 22.756 7.132 -5.727 1.00 91.44 141 ASP A O 1
ATOM 1123 N N . ASP A 1 142 ? 21.357 7.819 -7.348 1.00 88.56 142 ASP A N 1
ATOM 1124 C CA . ASP A 1 142 ? 21.065 9.137 -6.771 1.00 88.56 142 ASP A CA 1
ATOM 1125 C C . ASP A 1 142 ? 19.886 9.10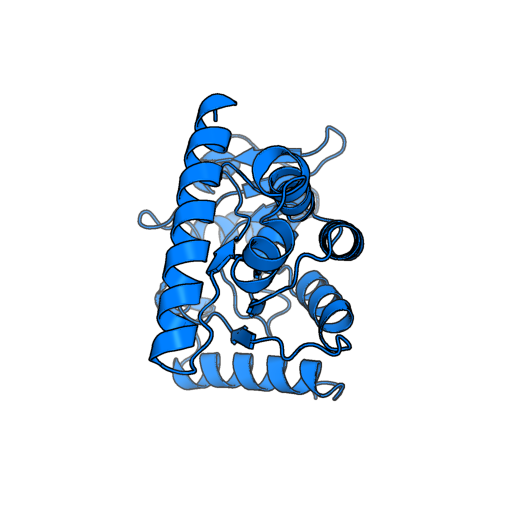2 -5.775 1.00 88.56 142 ASP A C 1
ATOM 1127 O O . ASP A 1 142 ? 19.605 10.095 -5.093 1.00 88.56 142 ASP A O 1
ATOM 1131 N N . GLY A 1 143 ? 19.205 7.957 -5.645 1.00 93.62 143 GLY A N 1
ATOM 1132 C CA . GLY A 1 143 ? 18.107 7.732 -4.707 1.00 93.62 143 GLY A CA 1
ATOM 1133 C C . GLY A 1 143 ? 16.774 7.464 -5.402 1.00 93.62 143 GLY A C 1
ATOM 1134 O O . GLY A 1 143 ? 16.719 6.763 -6.408 1.00 93.62 143 GLY A O 1
ATOM 1135 N N . HIS A 1 144 ? 15.675 7.959 -4.820 1.00 95.12 144 HIS A N 1
ATOM 1136 C CA . HIS A 1 144 ? 14.317 7.757 -5.342 1.00 95.12 144 HIS A CA 1
ATOM 1137 C C . HIS A 1 144 ? 13.752 9.058 -5.923 1.00 95.12 144 HIS A C 1
ATOM 1139 O O . HIS A 1 144 ? 13.807 10.104 -5.271 1.00 95.12 144 HIS A O 1
ATOM 1145 N N . ARG A 1 145 ? 13.148 8.984 -7.110 1.00 95.94 145 ARG A N 1
ATOM 1146 C CA . ARG A 1 145 ? 12.401 10.078 -7.746 1.00 95.94 145 ARG A CA 1
ATOM 1147 C C . ARG A 1 145 ? 10.961 9.652 -7.983 1.00 95.94 145 ARG A C 1
ATOM 1149 O O . ARG A 1 145 ? 10.721 8.542 -8.441 1.00 95.94 145 ARG A O 1
ATOM 1156 N N . PHE A 1 146 ? 10.023 10.533 -7.655 1.00 95.94 146 PHE A N 1
ATOM 1157 C CA . PHE A 1 146 ? 8.589 10.311 -7.821 1.00 95.94 146 PHE A CA 1
ATOM 1158 C C . PHE A 1 146 ? 8.066 11.100 -9.022 1.00 95.94 146 PHE A C 1
ATOM 1160 O O . PHE A 1 146 ? 8.410 12.274 -9.178 1.00 95.94 146 PHE A O 1
ATOM 1167 N N . HIS A 1 147 ? 7.198 10.467 -9.804 1.00 95.88 147 HIS A N 1
ATOM 1168 C CA . HIS A 1 147 ? 6.427 11.068 -10.887 1.00 95.88 147 HIS A CA 1
ATOM 1169 C C . HIS A 1 147 ? 4.942 10.805 -10.645 1.00 95.88 147 HIS A C 1
ATOM 1171 O O . HIS A 1 147 ? 4.564 9.703 -10.243 1.00 95.88 147 HIS A O 1
ATOM 1177 N N . GLU A 1 148 ? 4.114 11.823 -10.874 1.00 94.25 148 GLU A N 1
ATOM 1178 C CA . GLU A 1 148 ? 2.673 11.770 -10.597 1.00 94.25 148 GLU A CA 1
ATOM 1179 C C . GLU A 1 148 ? 1.943 10.814 -11.554 1.00 94.25 148 GLU A C 1
ATOM 1181 O O . GLU A 1 148 ? 0.949 10.204 -11.167 1.00 94.25 148 GLU A O 1
ATOM 1186 N N . ASP A 1 149 ? 2.483 10.624 -12.763 1.00 94.62 149 ASP A N 1
ATOM 1187 C CA . ASP A 1 149 ? 1.981 9.673 -13.749 1.00 94.62 149 ASP A CA 1
ATOM 1188 C C . ASP A 1 149 ? 3.103 9.044 -14.603 1.00 94.62 149 ASP A C 1
ATOM 1190 O O . ASP A 1 149 ? 4.221 9.564 -14.712 1.00 94.62 149 ASP A O 1
ATOM 1194 N N . LEU A 1 150 ? 2.786 7.919 -15.252 1.00 94.31 150 LEU A N 1
ATOM 1195 C CA . LEU A 1 150 ? 3.658 7.216 -16.192 1.00 94.31 150 LEU A CA 1
ATOM 1196 C C . LEU A 1 150 ? 4.046 8.082 -17.397 1.00 94.31 150 LEU A C 1
ATOM 1198 O O . LEU A 1 150 ? 5.169 7.966 -17.898 1.00 94.31 150 LEU A O 1
ATOM 1202 N N . ASP A 1 151 ? 3.152 8.956 -17.859 1.00 92.69 151 ASP A N 1
ATOM 1203 C CA . ASP A 1 151 ? 3.422 9.863 -18.971 1.00 92.69 151 ASP A CA 1
ATOM 1204 C C . ASP A 1 151 ? 4.595 10.808 -18.673 1.00 92.69 151 ASP A C 1
ATOM 1206 O O . ASP A 1 151 ? 5.448 11.013 -19.548 1.00 92.69 151 ASP A O 1
ATOM 1210 N N . ASP A 1 152 ? 4.667 11.321 -17.442 1.00 92.81 152 ASP A N 1
ATOM 1211 C CA . ASP A 1 152 ? 5.720 12.228 -16.978 1.00 92.81 152 ASP A CA 1
ATOM 1212 C C . ASP A 1 152 ? 7.064 11.501 -16.864 1.00 92.81 152 ASP A C 1
ATOM 1214 O O . ASP A 1 152 ? 8.083 11.975 -17.379 1.00 92.81 152 ASP A O 1
ATOM 1218 N N . ALA A 1 153 ? 7.061 10.303 -16.269 1.00 93.31 153 ALA A N 1
ATOM 1219 C CA . ALA A 1 153 ? 8.264 9.484 -16.138 1.00 93.31 153 ALA A CA 1
ATOM 1220 C C . ALA A 1 153 ? 8.855 9.137 -17.515 1.00 93.31 153 ALA A C 1
ATOM 1222 O O . ALA A 1 153 ? 10.044 9.346 -17.762 1.00 93.31 153 ALA A O 1
ATOM 1223 N N . LEU A 1 154 ? 8.020 8.688 -18.459 1.00 91.88 154 LEU A N 1
ATOM 1224 C CA . LEU A 1 154 ? 8.447 8.351 -19.823 1.00 91.88 154 LEU A CA 1
ATOM 1225 C C . LEU A 1 154 ? 9.028 9.548 -20.593 1.00 91.88 154 LEU A C 1
ATOM 1227 O O . LEU A 1 154 ? 9.830 9.347 -21.506 1.00 91.88 154 LEU A O 1
ATOM 1231 N N . ALA A 1 155 ? 8.641 10.780 -20.254 1.00 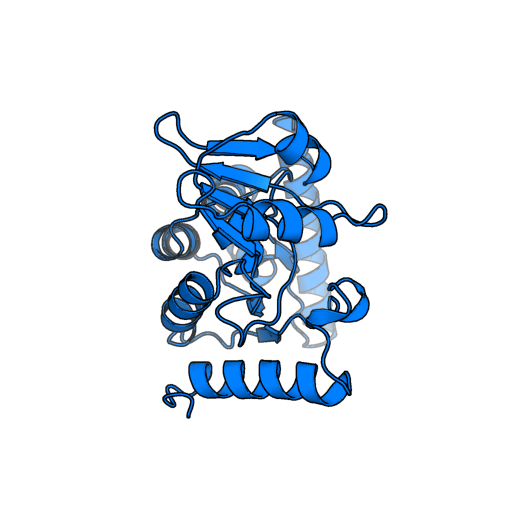91.00 155 ALA A N 1
ATOM 1232 C CA . ALA A 1 155 ? 9.158 11.981 -20.904 1.00 91.00 155 ALA A CA 1
ATOM 1233 C C . ALA A 1 155 ? 10.554 12.395 -20.404 1.00 91.00 155 ALA A C 1
ATOM 1235 O O . ALA A 1 155 ? 11.286 13.069 -21.136 1.00 91.00 155 ALA A O 1
ATOM 1236 N N . CYS A 1 156 ? 10.924 12.026 -19.174 1.00 88.88 156 CYS A N 1
ATOM 1237 C CA . CYS A 1 156 ? 12.088 12.590 -18.485 1.00 88.88 156 CYS A CA 1
ATOM 1238 C C . CYS A 1 156 ? 13.139 11.565 -18.043 1.00 88.88 156 CYS A C 1
ATOM 1240 O O . CYS A 1 156 ? 14.298 11.942 -17.866 1.00 88.88 156 CYS A O 1
ATOM 1242 N N . GLU A 1 157 ? 12.773 10.296 -17.882 1.00 85.69 157 GLU A N 1
ATOM 1243 C CA . GLU A 1 157 ? 13.623 9.287 -17.250 1.00 85.69 157 GLU A CA 1
ATOM 1244 C C . GLU A 1 157 ? 14.100 8.243 -18.282 1.00 85.69 157 GLU A C 1
ATOM 1246 O O . GLU A 1 157 ? 13.300 7.498 -18.851 1.00 85.69 157 GLU A O 1
ATOM 1251 N N . PRO A 1 158 ? 15.409 8.159 -18.577 1.00 82.75 158 PRO A N 1
ATOM 1252 C CA . PRO A 1 158 ? 15.924 7.184 -19.539 1.00 82.75 158 PRO A CA 1
ATOM 1253 C C . PRO A 1 158 ? 16.352 5.845 -18.913 1.00 82.75 158 PRO A C 1
ATOM 1255 O O . PRO A 1 158 ? 16.490 4.866 -19.656 1.00 82.75 158 PRO A O 1
ATOM 1258 N N . GLY A 1 159 ? 16.571 5.793 -17.596 1.00 91.38 159 GLY A N 1
ATOM 1259 C CA . GLY A 1 159 ? 17.219 4.682 -16.886 1.00 91.38 159 GLY A CA 1
ATOM 1260 C C . GLY A 1 159 ? 16.688 4.471 -15.466 1.00 91.38 159 GLY A C 1
ATOM 1261 O O . GLY A 1 159 ? 15.648 5.027 -15.104 1.00 91.38 159 GLY A O 1
ATOM 1262 N N . GLY A 1 160 ? 17.394 3.659 -14.680 1.00 95.19 160 GLY A N 1
ATOM 1263 C CA . GLY A 1 160 ? 17.030 3.311 -13.307 1.00 95.19 160 GLY A CA 1
ATOM 1264 C C . GLY A 1 160 ? 15.955 2.228 -13.183 1.00 95.19 160 GLY A C 1
ATOM 1265 O O . GLY A 1 160 ? 15.379 1.741 -14.156 1.00 95.19 160 GLY A O 1
ATOM 1266 N N . HIS A 1 161 ? 15.662 1.846 -11.944 1.00 96.88 161 HIS A N 1
ATOM 1267 C CA . HIS A 1 161 ? 14.696 0.806 -11.607 1.00 96.88 161 HIS A CA 1
ATOM 1268 C C . HIS A 1 161 ? 13.337 1.420 -11.287 1.00 96.88 161 HIS A C 1
ATOM 1270 O O . HIS A 1 161 ? 13.192 2.136 -10.301 1.00 96.88 161 HIS A O 1
ATOM 1276 N N . TRP A 1 162 ? 12.342 1.158 -12.125 1.00 97.62 162 TRP A N 1
ATOM 1277 C CA . TRP A 1 162 ? 11.016 1.740 -11.992 1.00 97.62 162 TRP A CA 1
ATOM 1278 C C . TRP A 1 162 ? 10.073 0.759 -11.321 1.00 97.62 162 TRP A C 1
ATOM 1280 O O . TRP A 1 162 ? 10.030 -0.424 -11.672 1.00 97.62 162 TRP A O 1
ATOM 1290 N N . ARG A 1 163 ? 9.253 1.285 -10.416 1.00 98.00 163 ARG A N 1
ATOM 1291 C CA . ARG A 1 163 ? 8.007 0.650 -10.008 1.00 98.00 163 ARG A CA 1
ATOM 1292 C C . ARG A 1 163 ? 6.855 1.590 -10.283 1.00 98.00 163 ARG A C 1
ATOM 1294 O O . ARG A 1 163 ? 6.910 2.767 -9.931 1.00 98.00 163 ARG A O 1
ATOM 1301 N N . ILE A 1 164 ? 5.845 1.061 -10.956 1.00 97.12 164 ILE A N 1
ATOM 1302 C CA . ILE A 1 164 ? 4.726 1.838 -11.481 1.00 97.12 164 ILE A CA 1
ATOM 1303 C C . ILE A 1 164 ? 3.467 1.319 -10.816 1.00 97.12 164 ILE A C 1
ATOM 1305 O O . ILE A 1 164 ? 3.178 0.120 -10.889 1.00 97.12 164 ILE A O 1
ATOM 1309 N N . HIS A 1 165 ? 2.729 2.226 -10.183 1.00 95.81 165 HIS A N 1
ATOM 1310 C CA . HIS A 1 165 ? 1.441 1.931 -9.590 1.00 95.81 165 HIS A CA 1
ATOM 1311 C C . HIS A 1 165 ? 0.432 1.600 -10.695 1.00 95.81 165 HIS A C 1
ATOM 1313 O O . HIS A 1 165 ? -0.154 2.467 -11.335 1.00 95.81 165 HIS A O 1
ATOM 1319 N N . PHE A 1 166 ? 0.286 0.304 -10.948 1.00 92.19 166 PHE A N 1
ATOM 1320 C CA . PHE A 1 166 ? -0.696 -0.273 -11.850 1.00 92.19 166 PHE A CA 1
ATOM 1321 C C . PHE A 1 166 ? -0.988 -1.680 -11.348 1.00 92.19 166 PHE A C 1
ATOM 1323 O O . PHE A 1 166 ? -0.082 -2.513 -11.323 1.00 92.19 166 PHE A O 1
ATOM 1330 N N . HIS A 1 167 ? -2.234 -1.957 -10.966 1.00 92.31 167 HIS A N 1
ATOM 1331 C CA . HIS A 1 167 ? -2.582 -3.249 -10.380 1.00 92.31 167 HIS A CA 1
ATOM 1332 C C . HIS A 1 167 ? -2.532 -4.326 -11.465 1.00 92.31 167 HIS A C 1
ATOM 1334 O O . HIS A 1 167 ? -3.336 -4.346 -12.399 1.00 92.31 167 HIS A O 1
ATOM 1340 N N . VAL A 1 168 ? -1.529 -5.194 -11.366 1.00 92.88 168 VAL A N 1
ATOM 1341 C CA . VAL A 1 168 ? -1.320 -6.335 -12.260 1.00 92.88 168 VAL A CA 1
ATOM 1342 C C . VAL A 1 168 ? -1.677 -7.635 -11.541 1.00 92.88 168 VAL A C 1
ATOM 1344 O O . VAL A 1 168 ? -1.607 -7.688 -10.311 1.00 92.88 168 VAL A O 1
ATOM 1347 N N . PRO A 1 169 ? -2.046 -8.700 -12.277 1.00 93.31 169 PRO A N 1
ATOM 1348 C CA . PRO A 1 169 ? -2.538 -9.920 -11.651 1.00 93.31 169 PRO A CA 1
ATOM 1349 C C . PRO A 1 169 ? -1.503 -10.544 -10.716 1.00 93.31 169 PRO A C 1
ATOM 1351 O O . PRO A 1 169 ? -0.388 -10.864 -11.132 1.00 93.31 169 PRO A O 1
ATOM 1354 N N . VAL A 1 170 ? -1.890 -10.782 -9.464 1.00 94.94 170 VAL A N 1
ATOM 1355 C CA . VAL A 1 170 ? -0.948 -11.132 -8.379 1.00 94.94 170 VAL A CA 1
ATOM 1356 C C . VAL A 1 170 ? -0.197 -12.450 -8.583 1.00 94.94 170 VAL A C 1
ATOM 1358 O O . VAL A 1 170 ? 0.897 -12.647 -8.054 1.00 94.94 170 VAL A O 1
ATOM 1361 N N . HIS A 1 171 ? -0.755 -13.358 -9.382 1.00 93.56 171 HIS A N 1
ATOM 1362 C CA . HIS A 1 171 ? -0.168 -14.664 -9.682 1.00 93.56 171 HIS A CA 1
ATOM 1363 C C . HIS A 1 171 ? 0.864 -14.627 -10.825 1.00 93.56 171 HIS A C 1
ATOM 1365 O O . HIS A 1 171 ? 1.607 -15.598 -11.006 1.00 93.56 171 HIS A O 1
ATOM 1371 N N . LEU A 1 172 ? 0.977 -13.518 -11.563 1.00 93.44 172 LEU A N 1
ATOM 1372 C CA . LEU A 1 172 ? 1.924 -13.376 -12.666 1.00 93.44 172 LEU A CA 1
ATOM 1373 C C . LEU A 1 172 ? 3.246 -12.777 -12.187 1.00 93.44 172 LEU A C 1
ATOM 1375 O O . LEU A 1 172 ? 3.270 -11.739 -11.545 1.00 93.44 172 LEU A O 1
ATOM 1379 N N . LYS A 1 173 ? 4.367 -13.403 -12.565 1.00 95.56 173 LYS A N 1
ATOM 1380 C CA . LYS A 1 173 ? 5.714 -12.833 -12.358 1.00 95.56 173 LYS A CA 1
ATOM 1381 C C . LYS A 1 173 ? 6.025 -11.708 -13.337 1.00 95.56 173 LYS A C 1
ATOM 1383 O O . LYS A 1 173 ? 6.817 -10.821 -13.030 1.00 95.56 173 LYS A O 1
ATOM 1388 N N . THR A 1 174 ? 5.426 -11.777 -14.520 1.00 93.69 174 THR A N 1
ATOM 1389 C CA . THR A 1 174 ? 5.650 -10.852 -15.627 1.00 93.69 174 THR A CA 1
ATOM 1390 C C . THR A 1 174 ? 4.340 -10.575 -16.347 1.00 93.69 174 THR A C 1
ATOM 1392 O O . THR A 1 174 ? 3.547 -11.497 -16.546 1.00 93.69 174 THR A O 1
ATOM 1395 N N . VAL A 1 175 ? 4.164 -9.348 -16.827 1.00 90.38 175 VAL A N 1
ATOM 1396 C CA . VAL A 1 175 ? 3.089 -8.963 -17.747 1.00 90.38 175 VAL A CA 1
ATOM 1397 C C . VAL A 1 175 ? 3.703 -8.580 -19.093 1.00 90.38 175 VAL A C 1
ATOM 1399 O O . VAL A 1 175 ? 4.347 -7.544 -19.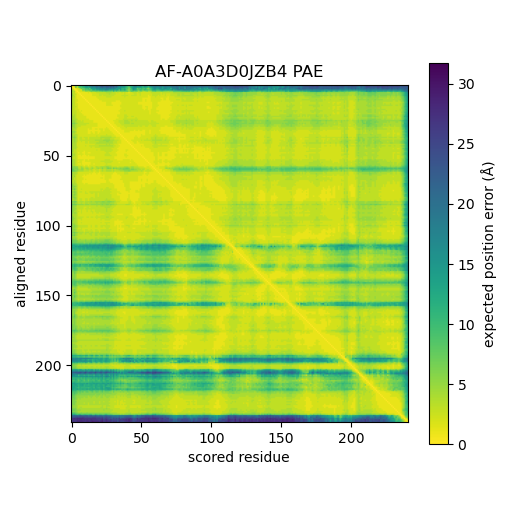251 1.00 90.38 175 VAL A O 1
ATOM 1402 N N . GLY A 1 176 ? 3.593 -9.479 -20.073 1.00 88.38 176 GLY A N 1
ATOM 1403 C CA . GLY A 1 176 ? 4.371 -9.373 -21.308 1.00 88.38 176 GLY A CA 1
ATOM 1404 C C . GLY A 1 176 ? 5.878 -9.425 -21.024 1.00 88.38 176 GLY A C 1
ATOM 1405 O O . GLY A 1 176 ? 6.372 -10.396 -20.458 1.00 88.38 176 GLY A O 1
ATOM 1406 N N . SER A 1 177 ? 6.612 -8.382 -21.422 1.00 90.44 177 SER A N 1
ATOM 1407 C CA . SER A 1 177 ? 8.062 -8.247 -21.201 1.00 90.44 177 SER A CA 1
ATOM 1408 C C . SER A 1 177 ? 8.432 -7.419 -19.963 1.00 90.44 177 SER A C 1
ATOM 1410 O O . SER A 1 177 ? 9.589 -7.007 -19.834 1.00 90.44 177 SER A O 1
ATOM 1412 N N . LEU A 1 178 ? 7.459 -7.107 -19.105 1.00 94.44 178 LEU A N 1
ATOM 1413 C CA . LEU A 1 178 ? 7.651 -6.337 -17.879 1.00 94.44 178 LEU A CA 1
ATOM 1414 C C . LEU A 1 178 ? 7.603 -7.263 -16.669 1.00 94.44 178 LEU A C 1
ATOM 1416 O O . LEU A 1 178 ? 6.795 -8.193 -16.635 1.00 94.44 178 LEU A O 1
ATOM 1420 N N . GLY A 1 179 ? 8.461 -7.009 -15.685 1.00 96.06 179 GLY A N 1
ATOM 1421 C CA . GLY A 1 179 ? 8.378 -7.660 -14.386 1.00 96.06 179 GLY A CA 1
ATOM 1422 C C . GLY A 1 179 ? 7.199 -7.135 -13.571 1.00 96.06 179 GLY A C 1
ATOM 1423 O O . GLY A 1 179 ? 6.526 -6.169 -13.938 1.00 96.06 179 GLY A O 1
ATOM 1424 N N . THR A 1 180 ? 6.954 -7.796 -12.449 1.00 97.00 180 THR A N 1
ATOM 1425 C CA . THR A 1 180 ? 5.949 -7.393 -11.463 1.00 97.00 180 THR A CA 1
ATOM 1426 C C . THR A 1 180 ? 6.565 -7.397 -10.074 1.00 97.00 180 THR A C 1
ATOM 1428 O O . THR A 1 180 ? 7.578 -8.062 -9.836 1.00 97.00 180 THR A O 1
ATOM 1431 N N . THR A 1 181 ? 5.916 -6.733 -9.125 1.00 97.81 181 THR A N 1
ATOM 1432 C CA . THR A 1 181 ? 6.320 -6.765 -7.715 1.00 97.81 181 THR A CA 1
ATOM 1433 C C . THR A 1 181 ? 5.861 -8.033 -6.986 1.00 97.81 181 THR A C 1
ATOM 1435 O O . THR A 1 181 ? 5.827 -8.053 -5.755 1.00 97.81 181 THR A O 1
ATOM 1438 N N . GLN A 1 182 ? 5.518 -9.116 -7.704 1.00 96.94 182 GLN A N 1
ATOM 1439 C CA . GLN A 1 182 ? 5.047 -10.360 -7.089 1.00 96.94 182 GLN A CA 1
ATOM 1440 C C . GLN A 1 182 ? 6.010 -10.845 -6.001 1.00 96.94 182 GLN A C 1
ATOM 1442 O O . GLN A 1 182 ? 5.555 -11.254 -4.943 1.00 96.94 182 GLN A O 1
ATOM 1447 N N . SER A 1 183 ? 7.330 -10.788 -6.212 1.00 96.56 183 SER A N 1
ATOM 1448 C CA . SER A 1 183 ? 8.285 -11.206 -5.175 1.00 96.56 183 SER A CA 1
ATOM 1449 C C . SER A 1 183 ? 8.102 -10.443 -3.861 1.00 96.56 183 SER A C 1
ATOM 1451 O O . SER A 1 183 ? 8.092 -11.063 -2.807 1.00 96.56 183 SER A O 1
ATOM 1453 N N . GLN A 1 184 ? 7.869 -9.128 -3.921 1.00 96.94 184 GLN A N 1
ATOM 1454 C CA . GLN A 1 184 ? 7.631 -8.313 -2.726 1.00 96.94 184 GLN A CA 1
ATOM 1455 C C . GLN A 1 184 ? 6.294 -8.663 -2.074 1.00 96.94 184 GLN A C 1
ATOM 1457 O O . GLN A 1 184 ? 6.198 -8.696 -0.852 1.00 96.94 184 GLN A O 1
ATOM 1462 N N . LEU A 1 185 ? 5.273 -8.965 -2.880 1.00 96.88 185 LEU A N 1
ATOM 1463 C CA . LEU A 1 185 ? 3.992 -9.442 -2.372 1.00 96.88 185 LEU A CA 1
ATOM 1464 C C . LEU A 1 185 ? 4.138 -10.782 -1.628 1.00 96.88 185 LEU A C 1
ATOM 1466 O O . LEU A 1 185 ? 3.496 -10.983 -0.601 1.00 96.88 185 LEU A O 1
ATOM 1470 N N . ILE A 1 186 ? 4.989 -11.691 -2.112 1.00 95.69 186 ILE A N 1
ATOM 1471 C CA . ILE A 1 186 ? 5.275 -12.962 -1.428 1.00 95.69 186 ILE A CA 1
ATOM 1472 C C . ILE A 1 186 ? 5.914 -12.696 -0.068 1.00 95.69 186 ILE A C 1
ATOM 1474 O O . ILE A 1 186 ? 5.409 -13.200 0.934 1.00 95.69 186 ILE A O 1
ATOM 1478 N N . ASP A 1 187 ? 6.957 -11.864 -0.032 1.00 93.94 187 ASP A N 1
ATOM 1479 C CA . ASP A 1 187 ? 7.639 -11.490 1.210 1.00 93.94 187 ASP A CA 1
ATOM 1480 C C . ASP A 1 187 ? 6.647 -10.861 2.210 1.00 93.94 187 ASP A C 1
ATOM 1482 O O . ASP A 1 187 ? 6.622 -11.215 3.391 1.00 93.94 187 ASP A O 1
ATOM 1486 N N . ALA A 1 188 ? 5.762 -9.976 1.735 1.00 94.12 188 ALA A N 1
ATOM 1487 C CA . ALA A 1 188 ? 4.722 -9.358 2.554 1.00 94.12 188 ALA A CA 1
ATOM 1488 C C . ALA A 1 188 ? 3.724 -10.391 3.109 1.00 94.12 188 ALA A C 1
ATOM 1490 O O . ALA A 1 188 ? 3.408 -10.365 4.301 1.00 94.12 188 ALA A O 1
ATOM 1491 N N . ILE A 1 189 ? 3.257 -11.334 2.280 1.00 94.75 189 ILE A N 1
ATOM 1492 C CA . ILE A 1 189 ? 2.371 -12.420 2.720 1.00 94.75 189 ILE A CA 1
ATOM 1493 C C . ILE A 1 189 ? 3.060 -13.272 3.790 1.00 94.75 189 ILE A C 1
ATOM 1495 O O . ILE A 1 189 ? 2.441 -13.576 4.809 1.00 94.75 189 ILE A O 1
ATOM 1499 N N . GLU A 1 190 ? 4.328 -13.639 3.604 1.00 92.69 190 GLU A N 1
ATOM 1500 C CA . GLU A 1 190 ? 5.084 -14.445 4.568 1.00 92.69 190 GLU A CA 1
ATOM 1501 C C . GLU A 1 190 ? 5.235 -13.750 5.926 1.00 92.69 190 GLU A C 1
ATOM 1503 O O . GLU A 1 190 ? 5.037 -14.385 6.965 1.00 92.69 190 GLU A O 1
ATOM 1508 N N . LEU A 1 191 ? 5.503 -12.443 5.925 1.00 91.50 191 LEU A N 1
ATOM 1509 C CA . LEU A 1 191 ? 5.602 -11.637 7.144 1.00 91.50 191 LEU A CA 1
ATOM 1510 C C . LEU A 1 191 ? 4.260 -11.513 7.883 1.00 91.50 191 LEU A C 1
ATOM 1512 O O . LEU A 1 191 ? 4.222 -11.474 9.116 1.00 91.50 191 LEU A O 1
ATOM 1516 N N . LEU A 1 192 ? 3.150 -11.436 7.147 1.00 93.00 192 LEU A N 1
ATOM 1517 C CA . LEU A 1 192 ? 1.837 -11.103 7.701 1.00 93.00 192 LEU A CA 1
ATOM 1518 C C . LEU A 1 192 ? 0.974 -12.334 8.027 1.00 93.00 192 LEU A C 1
ATOM 1520 O O . LEU A 1 192 ? 0.208 -12.291 8.992 1.00 93.00 192 LEU A O 1
ATOM 1524 N N . ARG A 1 193 ? 1.108 -13.451 7.295 1.00 88.69 193 ARG A N 1
ATOM 1525 C CA . ARG A 1 193 ? 0.260 -14.656 7.453 1.00 88.69 193 ARG A CA 1
ATOM 1526 C C . ARG A 1 193 ? 0.370 -15.328 8.822 1.00 88.69 193 ARG A C 1
ATOM 1528 O O . ARG A 1 193 ? -0.568 -15.991 9.251 1.00 88.69 193 ARG A O 1
ATOM 1535 N N . GLY A 1 194 ? 1.503 -15.165 9.507 1.00 80.50 194 GLY A N 1
ATOM 1536 C CA . GLY A 1 194 ? 1.761 -15.752 10.827 1.00 80.50 194 GLY A CA 1
ATOM 1537 C C . GLY A 1 194 ? 1.235 -14.930 12.008 1.00 80.50 194 GLY A C 1
ATOM 1538 O O . GLY A 1 194 ? 1.425 -15.323 13.160 1.00 80.50 194 GLY A O 1
ATOM 1539 N N . ARG A 1 195 ? 0.615 -13.771 11.760 1.00 84.00 195 ARG A N 1
ATOM 1540 C CA . ARG A 1 195 ? 0.141 -12.882 12.826 1.00 84.00 195 ARG A CA 1
ATOM 1541 C C . ARG A 1 195 ? -1.119 -13.464 13.477 1.00 84.00 195 ARG A C 1
ATOM 1543 O O . ARG A 1 195 ? -2.017 -13.950 12.804 1.00 84.00 195 ARG A O 1
ATOM 1550 N N . ASN A 1 196 ? -1.203 -13.382 14.808 1.00 63.75 196 ASN A N 1
ATOM 1551 C CA . ASN A 1 196 ? -2.322 -13.933 15.596 1.00 63.75 196 ASN A CA 1
ATOM 1552 C C . ASN A 1 196 ? -3.642 -13.152 15.443 1.00 63.75 196 ASN A C 1
ATOM 1554 O O . ASN A 1 196 ? -4.666 -13.541 16.007 1.00 63.75 196 ASN A O 1
ATOM 1558 N N . GLU A 1 197 ? -3.617 -12.021 14.743 1.00 74.56 197 GLU A N 1
ATOM 1559 C CA . GLU A 1 197 ? -4.796 -11.205 14.488 1.00 74.56 197 GLU A CA 1
ATOM 1560 C C . GLU A 1 197 ? -5.547 -11.759 13.275 1.00 74.56 197 GLU A C 1
ATOM 1562 O O . GLU A 1 197 ? -4.938 -12.172 12.293 1.00 74.56 197 GLU A O 1
ATOM 1567 N N . ALA A 1 198 ? -6.881 -11.765 13.330 1.00 65.94 198 ALA A N 1
ATOM 1568 C CA . ALA A 1 198 ? -7.692 -12.080 12.160 1.00 65.94 198 ALA A CA 1
ATOM 1569 C C . ALA A 1 198 ? -7.557 -10.934 11.147 1.00 65.94 198 ALA A C 1
ATOM 1571 O O . ALA A 1 198 ? -8.280 -9.940 11.236 1.00 65.94 198 ALA A O 1
ATOM 1572 N N . LEU A 1 199 ? -6.586 -11.061 10.244 1.00 84.06 199 LEU A N 1
ATOM 1573 C CA . LEU A 1 199 ? -6.367 -10.133 9.142 1.00 84.06 199 LEU A CA 1
ATOM 1574 C C . LEU A 1 199 ? -7.396 -10.390 8.041 1.00 84.06 199 LEU A C 1
ATOM 1576 O O . LEU A 1 199 ? -7.631 -11.539 7.660 1.00 84.06 199 LEU A O 1
ATOM 1580 N N . ASP A 1 200 ? -8.000 -9.315 7.541 1.00 91.44 200 ASP A N 1
ATOM 1581 C CA . ASP A 1 200 ? -8.816 -9.361 6.332 1.00 91.44 200 ASP A CA 1
ATOM 1582 C C . ASP A 1 200 ? -7.897 -9.245 5.112 1.00 91.44 200 ASP A C 1
ATOM 1584 O O . ASP A 1 200 ? -7.179 -8.254 4.972 1.00 91.44 200 ASP A O 1
ATOM 1588 N N . TRP A 1 201 ? -7.887 -10.273 4.265 1.00 94.31 201 TRP A N 1
ATOM 1589 C CA . TRP A 1 201 ? -7.062 -10.325 3.058 1.00 94.31 201 TRP A CA 1
ATOM 1590 C C . TRP A 1 201 ? -7.943 -10.064 1.847 1.00 94.31 201 TRP A C 1
ATOM 1592 O O . TRP A 1 201 ? -8.814 -10.871 1.514 1.00 94.31 201 TRP A O 1
ATOM 1602 N N . GLU A 1 202 ? -7.702 -8.945 1.180 1.00 94.81 202 GLU A N 1
ATOM 1603 C CA . GLU A 1 202 ? -8.425 -8.542 -0.015 1.00 94.81 202 GLU A CA 1
ATOM 1604 C C . GLU A 1 202 ? -7.545 -8.753 -1.240 1.00 94.81 202 GLU A C 1
ATOM 1606 O O . GLU A 1 202 ? -6.437 -8.238 -1.297 1.00 94.81 202 GLU A O 1
ATOM 1611 N N . VAL A 1 203 ? -8.023 -9.515 -2.222 1.00 94.25 203 VAL A N 1
ATOM 1612 C CA . VAL A 1 203 ? -7.346 -9.636 -3.519 1.00 94.25 203 VAL A CA 1
ATOM 1613 C C . VAL A 1 203 ? -7.963 -8.618 -4.458 1.00 94.25 203 VAL A C 1
ATOM 1615 O O . VAL A 1 203 ? -9.148 -8.714 -4.792 1.00 94.25 203 VAL A O 1
ATOM 1618 N N . GLU A 1 204 ? -7.171 -7.638 -4.871 1.00 80.06 204 GLU A N 1
ATOM 1619 C CA . GLU A 1 204 ? -7.669 -6.563 -5.716 1.00 80.06 204 GLU A CA 1
ATOM 1620 C C . GLU A 1 204 ? -7.705 -6.969 -7.187 1.00 80.06 204 GLU A C 1
ATOM 1622 O O . GLU A 1 204 ? -6.679 -7.192 -7.817 1.00 80.06 204 GLU A O 1
ATOM 1627 N N . THR A 1 205 ? -8.914 -7.040 -7.747 1.00 66.88 205 THR A N 1
ATOM 1628 C CA . THR A 1 205 ? -9.155 -7.605 -9.087 1.00 66.88 205 THR A CA 1
ATOM 1629 C C . THR A 1 205 ? -9.799 -6.616 -10.070 1.00 66.88 205 THR A C 1
ATOM 1631 O O . THR A 1 205 ? -10.228 -6.999 -11.156 1.00 66.88 205 THR A O 1
ATOM 1634 N N . TYR A 1 206 ? -9.906 -5.322 -9.743 1.00 61.84 206 TYR A N 1
ATOM 1635 C CA . TYR A 1 206 ? -10.650 -4.359 -10.579 1.00 61.84 206 TYR A CA 1
ATOM 1636 C C . TYR A 1 206 ? -9.922 -3.945 -11.874 1.00 61.84 206 TYR A C 1
ATOM 1638 O O . TYR A 1 206 ? -10.532 -3.356 -12.772 1.00 61.84 206 TYR A O 1
ATOM 1646 N N . ALA A 1 207 ? -8.634 -4.273 -12.004 1.00 64.19 207 ALA A N 1
ATOM 1647 C CA . ALA A 1 207 ? -7.773 -3.771 -13.072 1.00 64.19 207 ALA A CA 1
ATOM 1648 C C . ALA A 1 207 ? -7.861 -4.544 -14.400 1.00 64.19 207 ALA A C 1
ATOM 1650 O O . ALA A 1 207 ? -7.307 -4.095 -15.403 1.00 64.19 207 ALA A O 1
ATOM 1651 N N . TRP A 1 208 ? -8.603 -5.656 -14.478 1.00 77.12 208 TRP A N 1
ATOM 1652 C CA . TRP A 1 208 ? -8.645 -6.478 -15.698 1.00 77.12 208 TRP A CA 1
ATOM 1653 C C . TRP A 1 208 ? -9.083 -5.707 -16.952 1.00 77.12 208 TRP A C 1
ATOM 1655 O O . TRP A 1 208 ? -8.558 -5.941 -18.037 1.00 77.12 208 TRP A O 1
ATOM 1665 N N . SER A 1 209 ? -10.001 -4.746 -16.812 1.00 73.81 209 SER A N 1
ATOM 1666 C CA . SER A 1 209 ? -10.447 -3.895 -17.929 1.00 73.81 209 SER A CA 1
ATOM 1667 C C . SER A 1 209 ? -9.487 -2.748 -18.282 1.00 73.81 209 SER A C 1
ATOM 1669 O O . SER A 1 209 ? -9.660 -2.113 -19.322 1.00 73.81 209 SER A O 1
ATOM 1671 N N . ALA A 1 210 ? -8.498 -2.472 -17.429 1.00 78.06 210 ALA A N 1
ATOM 1672 C CA . ALA A 1 210 ? -7.443 -1.487 -17.660 1.00 78.06 210 ALA A CA 1
ATOM 1673 C C . ALA A 1 210 ? -6.186 -2.129 -18.268 1.00 78.06 210 ALA A C 1
ATOM 1675 O O . ALA A 1 210 ? -5.468 -1.470 -19.011 1.00 78.06 210 ALA A O 1
ATOM 1676 N N . LEU A 1 211 ? -5.945 -3.424 -18.020 1.00 81.94 211 LEU A N 1
ATOM 1677 C CA . LEU A 1 211 ? -4.806 -4.144 -18.597 1.00 81.94 211 LEU A CA 1
ATOM 1678 C C . LEU A 1 211 ? -4.836 -4.126 -20.133 1.00 81.94 211 LEU A C 1
ATOM 1680 O O . LEU A 1 211 ? -5.924 -4.186 -20.708 1.00 81.94 211 LEU A O 1
ATOM 1684 N N . PRO A 1 212 ? -3.682 -4.121 -20.818 1.00 82.62 212 PRO A N 1
ATOM 1685 C CA . PRO A 1 212 ? -3.631 -4.286 -22.268 1.00 82.62 212 PRO A CA 1
ATOM 1686 C C . PRO A 1 212 ? -4.298 -5.594 -22.720 1.00 82.62 212 PRO A C 1
ATOM 1688 O O . PRO A 1 212 ? -4.142 -6.627 -22.067 1.00 82.62 212 PRO A O 1
ATOM 1691 N N . ASP A 1 213 ? -4.985 -5.578 -23.870 1.00 82.81 213 ASP A N 1
ATOM 1692 C CA . ASP A 1 213 ? -5.746 -6.732 -24.392 1.00 82.81 213 ASP A CA 1
ATOM 1693 C C . ASP A 1 213 ? -4.913 -8.023 -24.465 1.00 82.81 213 ASP A C 1
ATOM 1695 O O . ASP A 1 213 ? -5.431 -9.106 -24.219 1.00 82.81 213 ASP A O 1
ATOM 1699 N N . ALA A 1 214 ? -3.611 -7.912 -24.741 1.00 80.69 214 ALA A N 1
ATOM 1700 C CA . ALA A 1 214 ? -2.696 -9.048 -24.850 1.00 80.69 214 ALA A CA 1
ATOM 1701 C C . ALA A 1 214 ? -2.456 -9.814 -23.531 1.00 80.69 214 ALA A C 1
ATOM 1703 O O . ALA A 1 214 ? -1.903 -10.910 -23.570 1.00 80.69 214 ALA A O 1
ATOM 1704 N N . ILE A 1 215 ? -2.811 -9.233 -22.380 1.00 80.44 215 ILE A N 1
ATOM 1705 C CA . ILE A 1 215 ? -2.589 -9.811 -21.041 1.00 80.44 215 ILE A CA 1
ATOM 1706 C C . ILE A 1 215 ? -3.914 -10.248 -20.396 1.00 80.44 215 ILE A C 1
ATOM 1708 O O . ILE A 1 215 ? -3.916 -10.965 -19.395 1.00 80.44 215 ILE A O 1
ATOM 1712 N N . ARG A 1 216 ? -5.056 -9.831 -20.952 1.00 84.12 216 ARG A N 1
ATOM 1713 C CA . ARG A 1 216 ? -6.365 -10.168 -20.390 1.00 84.12 216 ARG A CA 1
ATOM 1714 C C . ARG A 1 216 ? -6.672 -11.659 -20.583 1.00 84.12 216 ARG A C 1
ATOM 1716 O O . ARG A 1 216 ? -6.343 -12.208 -21.633 1.00 84.12 216 ARG A O 1
ATOM 1723 N N . PRO A 1 217 ? -7.319 -12.310 -19.602 1.00 82.69 217 PRO A N 1
ATOM 1724 C CA . PRO A 1 217 ? -7.815 -13.664 -19.768 1.00 82.69 217 PRO A CA 1
ATOM 1725 C C . PRO A 1 217 ? -8.964 -13.662 -20.777 1.00 82.69 217 PRO A C 1
ATOM 1727 O O . PRO A 1 217 ? -9.664 -12.656 -20.931 1.00 82.69 217 PRO A O 1
ATOM 1730 N N . ASP A 1 218 ? -9.192 -14.812 -21.408 1.00 82.62 218 ASP A N 1
ATOM 1731 C CA . ASP A 1 218 ? -10.338 -15.006 -22.300 1.00 82.62 218 ASP A CA 1
ATOM 1732 C C . ASP A 1 218 ? -11.665 -14.785 -21.549 1.00 82.62 218 ASP A C 1
ATOM 1734 O O . ASP A 1 218 ? -12.579 -14.136 -22.061 1.00 82.62 218 ASP A O 1
ATOM 1738 N N . GLU A 1 219 ? -11.745 -15.257 -20.298 1.00 87.88 219 GLU A N 1
ATOM 1739 C CA . GLU A 1 219 ? -12.853 -14.995 -19.382 1.00 87.88 219 GLU A CA 1
ATOM 1740 C C . GLU A 1 219 ? -12.365 -14.305 -18.099 1.00 87.88 219 GLU A C 1
ATOM 1742 O O . GLU A 1 219 ? -11.477 -14.789 -17.399 1.00 87.88 219 GLU A O 1
ATOM 1747 N N . LEU A 1 220 ? -12.999 -13.185 -17.732 1.00 87.38 220 LEU A N 1
ATOM 1748 C CA . LEU A 1 220 ? -12.677 -12.437 -16.506 1.00 87.38 220 LEU A CA 1
ATOM 1749 C C . LEU A 1 220 ? -12.736 -13.318 -15.246 1.00 87.38 220 LEU A C 1
ATOM 1751 O O . LEU A 1 220 ? -11.925 -13.160 -14.335 1.00 87.38 220 LEU A O 1
ATOM 1755 N N . ALA A 1 221 ? -13.696 -14.245 -15.199 1.00 90.25 221 ALA A N 1
ATOM 1756 C CA . ALA A 1 221 ? -13.869 -15.154 -14.073 1.00 90.25 221 ALA A CA 1
ATOM 1757 C C . ALA A 1 221 ? -12.634 -16.039 -13.844 1.00 90.25 221 ALA A C 1
ATOM 1759 O O . ALA A 1 221 ? -12.280 -16.277 -12.690 1.00 90.25 221 ALA A O 1
ATOM 1760 N N . ASP A 1 222 ? -11.953 -16.462 -14.912 1.00 90.12 222 ASP A N 1
ATOM 1761 C CA . ASP A 1 222 ? -10.749 -17.289 -14.819 1.00 90.12 222 ASP A CA 1
ATOM 1762 C C . ASP A 1 222 ? -9.573 -16.499 -14.240 1.00 90.12 222 ASP A C 1
ATOM 1764 O O . ASP A 1 222 ? -8.853 -17.010 -13.381 1.00 90.12 222 ASP A O 1
ATOM 1768 N N . GLY A 1 223 ? -9.423 -15.229 -14.636 1.00 89.69 223 GLY A N 1
ATOM 1769 C CA . GLY A 1 223 ? -8.416 -14.327 -14.068 1.00 89.69 223 GLY A CA 1
ATOM 1770 C C . GLY A 1 223 ? -8.600 -14.133 -12.563 1.00 89.69 223 GLY A C 1
ATOM 1771 O O . GLY A 1 223 ? -7.684 -14.399 -11.786 1.00 89.69 223 GLY A O 1
ATOM 1772 N N . ILE A 1 224 ? -9.815 -13.765 -12.140 1.00 90.94 224 ILE A N 1
ATOM 1773 C CA . ILE A 1 224 ? -10.164 -13.590 -10.718 1.00 90.94 224 ILE A CA 1
ATOM 1774 C C . ILE A 1 224 ? -9.951 -14.900 -9.944 1.00 90.94 224 ILE A C 1
ATOM 1776 O O . ILE A 1 224 ? -9.404 -14.898 -8.839 1.00 90.94 224 ILE A O 1
ATOM 1780 N N . ALA A 1 225 ? -10.369 -16.038 -10.507 1.00 92.69 225 ALA A N 1
ATOM 1781 C CA . ALA A 1 225 ? -10.198 -17.338 -9.870 1.00 92.69 225 ALA A CA 1
ATOM 1782 C C . ALA A 1 225 ? -8.717 -17.696 -9.684 1.00 92.69 225 ALA A C 1
ATOM 1784 O O . ALA A 1 225 ? -8.356 -18.194 -8.616 1.00 92.69 225 ALA A O 1
ATOM 1785 N N . ALA A 1 226 ? -7.865 -17.421 -10.675 1.00 92.69 226 ALA A N 1
ATOM 1786 C CA . ALA A 1 226 ? -6.428 -17.661 -10.592 1.00 92.69 226 ALA A CA 1
ATOM 1787 C C . ALA A 1 226 ? -5.770 -16.822 -9.486 1.00 92.69 226 ALA A C 1
ATOM 1789 O O . ALA A 1 226 ? -4.992 -17.355 -8.694 1.00 92.69 226 ALA A O 1
ATOM 1790 N N . GLU A 1 227 ? -6.128 -15.541 -9.372 1.00 93.75 227 GLU A N 1
ATOM 1791 C CA . GLU A 1 227 ? -5.634 -14.664 -8.305 1.00 93.75 227 GLU A CA 1
ATOM 1792 C C . GLU A 1 227 ? -6.045 -15.163 -6.914 1.00 93.75 227 GLU A C 1
ATOM 1794 O O . GLU A 1 227 ? -5.203 -15.312 -6.030 1.00 93.75 227 GLU A O 1
ATOM 1799 N N . LEU A 1 228 ? -7.322 -15.512 -6.727 1.00 94.38 228 LEU A N 1
ATOM 1800 C CA . LEU A 1 228 ? -7.821 -16.030 -5.450 1.00 94.38 228 LEU A CA 1
ATOM 1801 C C . LEU A 1 228 ? -7.193 -17.380 -5.075 1.00 94.38 228 LEU A C 1
ATOM 1803 O O . LEU A 1 228 ? -6.866 -17.602 -3.907 1.00 94.38 228 LEU A O 1
ATOM 1807 N N . GLN A 1 229 ? -7.028 -18.291 -6.039 1.00 95.25 229 GLN A N 1
ATOM 1808 C CA . GLN A 1 229 ? -6.404 -19.598 -5.807 1.00 95.25 229 GLN A CA 1
ATOM 1809 C C . GLN A 1 229 ? -4.929 -19.455 -5.437 1.00 95.25 229 GLN A C 1
ATOM 1811 O O . GLN A 1 229 ? -4.487 -20.072 -4.467 1.00 95.25 229 GLN A O 1
ATOM 1816 N N . TRP A 1 230 ? -4.191 -18.614 -6.165 1.00 95.31 230 TRP A N 1
ATOM 1817 C CA . TRP A 1 230 ? -2.791 -18.328 -5.877 1.00 95.31 230 TRP A CA 1
ATOM 1818 C C . TRP A 1 230 ? -2.628 -17.732 -4.477 1.00 95.31 230 TRP A C 1
ATOM 1820 O O . TRP A 1 230 ? -1.872 -18.273 -3.669 1.00 95.31 230 TRP A O 1
ATOM 1830 N N . THR A 1 231 ? -3.403 -16.696 -4.144 1.00 95.00 231 THR A N 1
ATOM 1831 C CA . THR A 1 231 ? -3.359 -16.060 -2.820 1.00 95.00 231 THR A CA 1
ATOM 1832 C C . THR A 1 231 ? -3.678 -17.060 -1.716 1.00 95.00 231 THR A C 1
ATOM 1834 O O . THR A 1 231 ? -2.959 -17.142 -0.720 1.00 95.00 231 THR A O 1
ATOM 1837 N N . ARG A 1 232 ? -4.722 -17.879 -1.897 1.00 94.25 232 ARG A N 1
ATOM 1838 C CA . ARG A 1 232 ? -5.099 -18.903 -0.920 1.00 94.25 232 ARG A CA 1
ATOM 1839 C C . ARG A 1 232 ? -3.983 -19.923 -0.691 1.00 94.25 232 ARG A C 1
ATOM 1841 O O . ARG A 1 232 ? -3.733 -20.256 0.464 1.00 94.25 232 ARG A O 1
ATOM 1848 N N . ALA A 1 233 ? -3.330 -20.407 -1.749 1.00 93.88 233 ALA A N 1
ATOM 1849 C CA . ALA A 1 233 ? -2.223 -21.355 -1.622 1.00 93.88 233 ALA A CA 1
ATOM 1850 C C . ALA A 1 233 ? -1.078 -20.756 -0.788 1.00 93.88 233 ALA A C 1
ATOM 1852 O O . ALA A 1 233 ? -0.589 -21.392 0.143 1.00 93.88 233 ALA A O 1
ATOM 1853 N N . ARG A 1 234 ? -0.725 -19.485 -1.032 1.00 92.50 234 ARG A N 1
ATOM 1854 C CA . ARG A 1 234 ? 0.325 -18.789 -0.266 1.00 92.50 234 ARG A CA 1
ATOM 1855 C C . ARG A 1 234 ? -0.035 -18.563 1.195 1.00 92.50 234 ARG A C 1
ATOM 1857 O O . ARG A 1 234 ? 0.813 -18.736 2.065 1.00 92.50 234 ARG A O 1
ATOM 1864 N N . LEU A 1 235 ? -1.290 -18.230 1.483 1.00 91.69 235 LEU A N 1
ATOM 1865 C CA . LEU A 1 23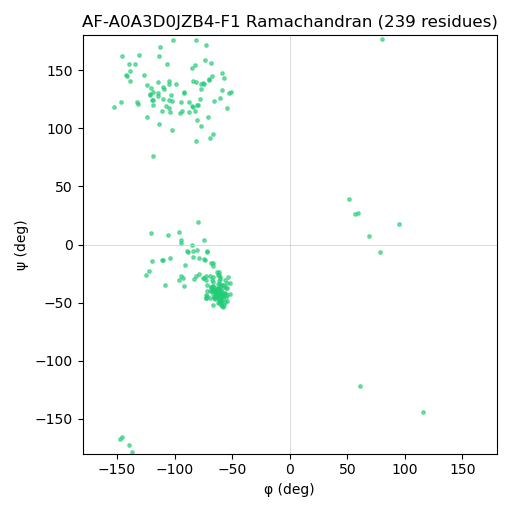5 ? -1.763 -18.099 2.863 1.00 91.69 235 LEU A CA 1
ATOM 1866 C C . LEU A 1 235 ? -1.794 -19.446 3.601 1.00 91.69 235 LEU A C 1
ATOM 1868 O O . LEU A 1 235 ? -1.583 -19.477 4.812 1.00 91.69 235 LEU A O 1
ATOM 1872 N N . ALA A 1 236 ? -2.025 -20.548 2.886 1.00 87.81 236 ALA A N 1
ATOM 1873 C CA . ALA A 1 236 ? -2.042 -21.900 3.440 1.00 87.81 236 ALA A CA 1
ATOM 1874 C C . ALA A 1 236 ? -0.642 -22.518 3.641 1.00 87.81 236 ALA A C 1
ATOM 1876 O O . ALA A 1 236 ? -0.556 -23.606 4.207 1.00 87.81 236 ALA A O 1
ATOM 1877 N N . ASP A 1 237 ? 0.433 -21.836 3.221 1.00 72.62 237 ASP A N 1
ATOM 1878 C CA . ASP A 1 237 ? 1.793 -22.401 3.128 1.00 72.62 237 ASP A CA 1
ATOM 1879 C C . ASP A 1 237 ? 1.883 -23.618 2.189 1.00 72.62 237 ASP A C 1
ATOM 1881 O O . ASP A 1 237 ? 2.698 -24.523 2.364 1.00 72.62 237 ASP A O 1
ATOM 1885 N N . GLU A 1 238 ? 0.994 -23.669 1.200 1.00 61.03 238 GLU A N 1
ATOM 1886 C CA . GLU A 1 238 ? 1.027 -24.674 0.150 1.00 61.03 238 GLU A CA 1
ATOM 1887 C C . GLU A 1 238 ? 1.933 -24.140 -0.967 1.00 61.03 238 GLU A C 1
ATOM 1889 O O . GLU A 1 238 ? 1.693 -23.054 -1.508 1.00 61.03 238 GLU A O 1
ATOM 1894 N N . GLU A 1 239 ? 2.985 -24.887 -1.328 1.00 47.94 239 GLU A N 1
ATOM 1895 C CA . GLU A 1 239 ? 3.726 -24.599 -2.559 1.00 47.94 239 GLU A CA 1
ATOM 1896 C C . GLU A 1 239 ? 2.716 -24.587 -3.716 1.00 47.94 239 GLU A C 1
ATOM 1898 O O . GLU A 1 239 ? 2.030 -25.581 -3.966 1.00 47.94 239 GLU A O 1
ATOM 1903 N N . SER A 1 240 ? 2.564 -23.437 -4.383 1.00 40.41 240 SER A N 1
ATOM 1904 C CA . SER A 1 240 ? 1.707 -23.352 -5.567 1.00 40.41 240 SER A CA 1
ATOM 1905 C C . SER A 1 240 ? 2.223 -24.342 -6.623 1.00 40.41 240 SER A C 1
ATOM 1907 O O . SER A 1 240 ? 3.437 -24.363 -6.841 1.00 40.41 240 SER A O 1
ATOM 1909 N N . PRO A 1 241 ? 1.346 -25.147 -7.251 1.00 38.38 241 PRO A N 1
ATOM 1910 C CA . PRO A 1 241 ? 1.742 -26.108 -8.279 1.00 38.38 241 PRO A CA 1
ATOM 1911 C C . PRO A 1 241 ? 2.381 -25.451 -9.509 1.00 38.38 241 PRO A C 1
ATOM 1913 O O . PRO A 1 241 ? 2.067 -24.271 -9.797 1.00 38.38 241 PRO A O 1
#

Solvent-accessible surface area (backbone atoms only — not comparable to full-atom values): 13318 Å² total; per-residue (Å²): 132,62,80,67,57,53,51,57,49,30,54,51,53,52,55,48,32,59,52,36,48,57,46,18,77,73,67,78,48,88,61,68,47,53,53,62,41,33,77,92,50,92,40,41,37,52,47,47,50,30,50,46,39,60,75,53,64,41,93,57,96,54,35,73,52,45,50,66,28,39,29,27,31,46,44,38,25,35,39,50,31,68,66,53,60,60,70,60,24,52,46,39,22,53,79,70,61,44,42,67,50,34,34,38,54,34,13,18,39,29,44,50,40,74,79,47,51,73,66,32,61,56,52,56,64,59,67,69,51,99,87,58,72,24,39,26,28,36,40,52,98,93,42,80,47,81,31,75,25,51,72,58,39,68,74,74,55,86,55,35,36,35,19,33,47,46,70,42,68,57,70,42,64,50,63,86,75,33,39,32,36,29,69,57,34,50,55,49,47,66,70,53,65,76,50,94,64,90,62,44,77,43,74,72,67,84,38,61,85,69,51,45,77,93,75,49,58,96,45,70,67,58,49,53,47,48,36,53,52,46,52,50,28,58,69,68,74,41,82,76,130

Mean predicted aligned error: 4.72 Å

Secondary structure (DSSP, 8-state):
--HHHHHHHHHHHHHHHHHHHHHHHHHS----EEEPP-TTSS--SHHHHHHHIIIII-SSTTHHHHHHHEEEEEEHHHHHHTT--HHHHHHHHHTTTPPEEEEEE---EEEESSS--HHHHHHHHTT--TTS---EEEEETTEEEEESSHHHHHHH--SSEEEE-----TT-SEETTEEETHHHHHHHHHHHHT-SS--EEEE--GGGGTS-GGGS-SSHHHHHHHHHHHHHHHHTTPPP-

Nearest PDB structures (foldseek):
  8a0l-assembly1_F  TM=4.084E-01  e=1.186E+00  Gallus gallus
  7ut5-assembly1_A  TM=4.072E-01  e=4.090E+00  Acinetobacter baumannii
  5sb8-assembly1_F  TM=2.485E-01  e=1.792E+00  Gallus gallus
  3tii-assembly1_A  TM=2.478E-01  e=3.231E+00  Xenopus tropicalis

Foldseek 3Di:
DDPVVLQVVLVVLLVVLVVQVVVCVVPVDHAADAAEAAPPDPRQALLSVLVSCVPHHDDDPCLVSSLRRYAHEAELLSCVQVVHPLVVSVVSCVVSSGHHAAYELWKWWKDFLVPDDPVQLVQLVLLDDPVDAWWKWFQDPVGIDIDRHSVVCNVPPRGGIMTIPATDQLLDQAQVRIGMCNVSSLVNLVSPLPDPDPYHYHYDLPRLVSDRPVRHDPDSVVSVVSSVVVSVCSSVVHDDD